Protein AF-A0A7Y5SPE0-F1 (afdb_monomer_lite)

Sequence (267 aa):
RRAGRAATVECLRGYAAPLATELLLEAGLKAVRAIRPFVTAGSDRLRELWKDLNRLSEEFAVATETDNPPSAPAGRRSPSDSFLAPLAEVYADCRQELVEQLDRQVQTAFFGAKRPLRQFFTEGAEVRADLVAAMRGLARKAILRCGSNATISGLREALAGNNLQGLAVALECSSEAAAPKLPGSCRGGRRLLLAVPEGLDPARLGAEVRTVSGEVPTAIAGSWQETMLCHEVEQLALEDIAPRFLRSRSDCEEIASRLHTRIDVNW

Foldseek 3Di:
DVVVVVVVVVVCVVVVVVVVVVVVVVVVVVVCVVCVVVVVLVVVLVVVLVVVVVVVVVVVPPPPVPPPDPPDPPPDPDLLCVLQPNVVVLCVVCVVVLVVQLVVCLCCVLVPPPDPPVNVSVVRDPSSVVSVVSSVVSSVVSSVLSSLVSNLVSVQVVLVDVVLVNVLSNLLVQQVVQDDPFDPPWPWDKAKEKEDAPPDDQVSVQVSNCVNVVGRYDYDYDNDSHIHIHMDTGPGDCVRCVVVVCVVPVPVVVVVVVVVVPPPDDD

Radius of gyration: 34.49 Å; chains: 1; bounding box: 102×66×81 Å

Structure (mmCIF, N/CA/C/O backbone):
data_AF-A0A7Y5SPE0-F1
#
_entry.id   AF-A0A7Y5SPE0-F1
#
loop_
_atom_site.group_PDB
_atom_site.id
_atom_site.type_symbol
_atom_site.label_atom_id
_atom_site.label_alt_id
_atom_site.label_comp_id
_atom_site.label_asym_id
_atom_site.label_entity_id
_atom_site.label_seq_id
_atom_site.pdbx_PDB_ins_code
_atom_site.Cartn_x
_atom_site.Cartn_y
_atom_site.Cartn_z
_atom_site.occupancy
_atom_site.B_iso_or_equiv
_atom_site.auth_seq_id
_atom_site.auth_comp_id
_atom_site.auth_asym_id
_atom_site.auth_atom_id
_atom_site.pdbx_PDB_model_num
ATOM 1 N N . ARG A 1 1 ? -73.037 7.172 54.249 1.00 62.16 1 ARG A N 1
ATOM 2 C CA . ARG A 1 1 ? -72.192 6.155 53.558 1.00 62.16 1 ARG A CA 1
ATOM 3 C C . ARG A 1 1 ? -71.397 6.707 52.362 1.00 62.16 1 ARG A C 1
ATOM 5 O O . ARG A 1 1 ? -70.240 6.336 52.246 1.00 62.16 1 ARG A O 1
ATOM 12 N N . ARG A 1 2 ? -71.939 7.591 51.502 1.00 66.50 2 ARG A N 1
ATOM 13 C CA . ARG A 1 2 ? -71.165 8.202 50.389 1.00 66.50 2 ARG A CA 1
ATOM 14 C C . ARG A 1 2 ? -70.050 9.160 50.852 1.00 66.50 2 ARG A C 1
ATOM 16 O O . ARG A 1 2 ? -68.940 9.042 50.357 1.00 66.50 2 ARG A O 1
ATOM 23 N N . ALA A 1 3 ? -70.299 10.001 51.862 1.00 71.88 3 ALA A N 1
ATOM 24 C CA . ALA A 1 3 ? -69.288 10.925 52.401 1.00 71.88 3 ALA A CA 1
ATOM 25 C C . ALA A 1 3 ? -68.042 10.214 52.978 1.00 71.88 3 ALA A C 1
ATOM 27 O O . ALA A 1 3 ? -66.919 10.621 52.717 1.00 71.88 3 ALA A O 1
ATOM 28 N N . GLY A 1 4 ? -68.223 9.082 53.670 1.00 75.19 4 GLY A N 1
ATOM 29 C CA . GLY A 1 4 ? -67.101 8.291 54.198 1.00 75.19 4 GLY A CA 1
ATOM 30 C C . GLY A 1 4 ? -66.244 7.603 53.125 1.00 75.19 4 GLY A C 1
ATOM 31 O O . GLY A 1 4 ? -65.073 7.326 53.368 1.00 75.19 4 GLY A O 1
ATOM 32 N N . ARG A 1 5 ? -66.792 7.354 51.923 1.00 78.94 5 ARG A N 1
ATOM 33 C CA . ARG A 1 5 ? -66.023 6.818 50.783 1.00 78.94 5 ARG A CA 1
ATOM 34 C C . ARG A 1 5 ? -65.161 7.889 50.108 1.00 78.94 5 ARG A C 1
ATOM 36 O O . ARG A 1 5 ? -64.073 7.572 49.654 1.00 78.94 5 ARG A O 1
ATOM 43 N N . ALA A 1 6 ? -65.616 9.141 50.067 1.00 78.94 6 ALA A N 1
ATOM 44 C CA . ALA A 1 6 ? -64.825 10.240 49.508 1.00 78.94 6 ALA A CA 1
ATOM 45 C C . ALA A 1 6 ? -63.585 10.538 50.371 1.00 78.94 6 ALA A C 1
ATOM 47 O O . ALA A 1 6 ? -62.475 10.577 49.850 1.00 78.94 6 ALA A O 1
ATOM 48 N N . ALA A 1 7 ? -63.760 10.608 51.696 1.00 81.00 7 ALA A N 1
ATOM 49 C CA . ALA A 1 7 ? -62.662 10.858 52.631 1.00 81.00 7 ALA A CA 1
ATOM 50 C C . ALA A 1 7 ? -61.598 9.742 52.632 1.00 81.00 7 ALA A C 1
ATOM 52 O O . ALA A 1 7 ? -60.406 10.014 52.734 1.00 81.00 7 ALA A O 1
ATOM 53 N N . THR A 1 8 ? -62.004 8.477 52.475 1.00 83.12 8 THR A N 1
ATOM 54 C CA . THR A 1 8 ? -61.055 7.351 52.378 1.00 83.12 8 THR A CA 1
ATOM 55 C C . THR A 1 8 ? -60.288 7.352 51.059 1.00 83.12 8 THR A C 1
ATOM 57 O O . THR A 1 8 ? -59.094 7.064 51.063 1.00 83.12 8 THR A O 1
ATOM 60 N N . VAL A 1 9 ? -60.925 7.729 49.946 1.00 83.81 9 VAL A N 1
ATOM 61 C CA . VAL A 1 9 ? -60.245 7.871 48.650 1.00 83.81 9 VAL A CA 1
ATOM 62 C C . VAL A 1 9 ? -59.242 9.026 48.670 1.00 83.81 9 VAL A C 1
ATOM 64 O O . VAL A 1 9 ? -58.125 8.839 48.199 1.00 83.81 9 VAL A O 1
ATOM 67 N N . GLU A 1 10 ? -59.582 10.183 49.243 1.00 84.56 10 GLU A N 1
ATOM 68 C CA . GLU A 1 10 ? -58.633 11.302 49.381 1.00 84.56 10 GLU A CA 1
ATOM 69 C C . GLU A 1 10 ? -57.449 10.954 50.286 1.00 84.56 10 GLU A C 1
ATOM 71 O O . GLU A 1 10 ? -56.307 11.241 49.927 1.00 84.56 10 GLU A O 1
ATOM 76 N N . CYS A 1 11 ? -57.692 10.262 51.401 1.00 84.25 11 CYS A N 1
ATOM 77 C CA . CYS A 1 11 ? -56.628 9.841 52.313 1.00 84.25 11 CYS A CA 1
ATOM 78 C C . CYS A 1 11 ? -55.688 8.809 51.657 1.00 84.25 11 CYS A C 1
ATOM 80 O O . CYS A 1 11 ? -54.466 8.932 51.735 1.00 84.25 11 CYS A O 1
ATOM 82 N N . LEU A 1 12 ? -56.242 7.842 50.912 1.00 83.38 12 LEU A N 1
ATOM 83 C CA . LEU A 1 12 ? -55.450 6.884 50.130 1.00 83.38 12 LEU A CA 1
ATOM 84 C C . LEU A 1 12 ? -54.658 7.566 49.009 1.00 83.38 12 LEU A C 1
ATOM 86 O O . LEU A 1 12 ? -53.519 7.184 48.756 1.00 83.38 12 LEU A O 1
ATOM 90 N N . ARG A 1 13 ? -55.218 8.590 48.355 1.00 86.00 13 ARG A N 1
ATOM 91 C CA . ARG A 1 13 ? -54.516 9.355 47.312 1.00 86.00 13 ARG A CA 1
ATOM 92 C C . ARG A 1 13 ? -53.367 10.179 47.893 1.00 86.00 13 ARG A C 1
ATOM 94 O O . ARG A 1 13 ? -52.287 10.200 47.306 1.00 86.00 13 ARG A O 1
ATOM 101 N N . GLY A 1 14 ? -53.595 10.798 49.053 1.00 87.69 14 GLY A N 1
ATOM 102 C CA . GLY A 1 14 ? -52.586 11.547 49.802 1.00 87.69 14 GLY A CA 1
ATOM 103 C C . GLY A 1 14 ? -51.431 10.675 50.297 1.00 87.69 14 GLY A C 1
ATOM 104 O O . GLY A 1 14 ? -50.305 11.152 50.355 1.00 87.69 14 GLY A O 1
ATOM 105 N N . TYR A 1 15 ? -51.684 9.394 50.585 1.00 89.88 15 TYR A N 1
ATOM 106 C CA . TYR A 1 15 ? -50.655 8.437 51.007 1.00 89.88 15 TYR A CA 1
ATOM 107 C C . TYR A 1 15 ? -49.955 7.728 49.832 1.00 89.88 15 TYR A C 1
ATOM 109 O O . TYR A 1 15 ? -48.749 7.498 49.867 1.00 89.88 15 TYR A O 1
ATOM 117 N N . ALA A 1 16 ? -50.681 7.412 48.755 1.00 87.69 16 ALA A N 1
ATOM 118 C CA . ALA A 1 16 ? -50.130 6.696 47.602 1.00 87.69 16 ALA A CA 1
ATOM 119 C C . ALA A 1 16 ? -49.166 7.550 46.761 1.00 87.69 16 ALA A C 1
ATOM 121 O O . ALA A 1 16 ? -48.185 7.024 46.243 1.00 87.69 16 ALA A O 1
ATOM 122 N N . ALA A 1 17 ? -49.421 8.856 46.626 1.00 88.06 17 ALA A N 1
ATOM 123 C CA . ALA A 1 17 ? -48.561 9.760 45.860 1.00 88.06 17 ALA A CA 1
ATOM 124 C C . ALA A 1 17 ? -47.118 9.883 46.415 1.00 88.06 17 ALA A C 1
ATOM 126 O O . ALA A 1 17 ? -46.179 9.701 45.632 1.00 88.06 17 ALA A O 1
ATOM 127 N N . PRO A 1 18 ? -46.887 10.143 47.721 1.00 90.94 18 PRO A N 1
ATOM 128 C CA . PRO A 1 18 ? -45.532 10.199 48.270 1.00 90.94 18 PRO A CA 1
ATOM 129 C C . PRO A 1 18 ? -44.840 8.831 48.238 1.00 90.94 18 PRO A C 1
ATOM 131 O O . PRO A 1 18 ? -43.677 8.771 47.854 1.00 90.94 18 PRO A O 1
ATOM 134 N N . LEU A 1 19 ? -45.559 7.734 48.516 1.00 91.12 19 LEU A N 1
ATOM 135 C CA . LEU A 1 19 ? -45.001 6.377 48.455 1.00 91.12 19 LEU A CA 1
ATOM 136 C C . LEU A 1 19 ? -44.559 5.997 47.031 1.00 91.12 19 LEU A C 1
ATOM 138 O O . LEU A 1 19 ? -43.473 5.458 46.834 1.00 91.12 19 LEU A O 1
ATOM 142 N N . ALA A 1 20 ? -45.372 6.306 46.015 1.00 88.62 20 ALA A N 1
ATOM 143 C CA . ALA A 1 20 ? -45.001 6.081 44.619 1.00 88.62 20 ALA A CA 1
ATOM 144 C C . ALA A 1 20 ? -43.785 6.928 44.209 1.00 88.62 20 ALA A C 1
ATOM 146 O O . ALA A 1 20 ? -42.916 6.446 43.485 1.00 88.62 20 ALA A O 1
ATOM 147 N N . THR A 1 21 ? -43.698 8.168 44.698 1.00 93.12 21 THR A N 1
ATOM 148 C CA . THR A 1 21 ? -42.549 9.052 44.447 1.00 93.12 21 THR A CA 1
ATOM 149 C C . THR A 1 21 ? -41.276 8.506 45.097 1.00 93.12 21 THR A C 1
ATOM 151 O O . THR A 1 21 ? -40.228 8.482 44.456 1.00 93.12 21 THR A O 1
ATOM 154 N N . GLU A 1 22 ? -41.364 8.009 46.332 1.00 93.00 22 GLU A N 1
ATOM 155 C CA . GLU A 1 22 ? -40.247 7.389 47.053 1.00 93.00 22 GLU A CA 1
ATOM 156 C C . GLU A 1 22 ? -39.750 6.120 46.345 1.00 93.00 22 GLU A C 1
ATOM 158 O O . GLU A 1 22 ? -38.552 5.990 46.090 1.00 93.00 22 GLU A O 1
ATOM 163 N N . LEU A 1 23 ? -40.661 5.240 45.917 1.00 90.69 23 LEU A N 1
ATOM 164 C CA . LEU A 1 23 ? -40.314 4.033 45.159 1.00 90.69 23 LEU A CA 1
ATOM 165 C C . LEU A 1 23 ? -39.684 4.356 43.796 1.00 90.69 23 LEU A C 1
ATOM 167 O O . LEU A 1 23 ? -38.728 3.693 43.388 1.00 90.69 23 LEU A O 1
ATOM 171 N N . LEU A 1 24 ? -40.181 5.379 43.092 1.00 91.12 24 LEU A N 1
ATOM 172 C CA . LEU A 1 24 ? -39.592 5.836 41.828 1.00 91.12 24 LEU A CA 1
ATOM 173 C C . LEU A 1 24 ? -38.200 6.443 42.034 1.00 91.12 24 LEU A C 1
ATOM 175 O O . LEU A 1 24 ? -37.298 6.168 41.241 1.00 91.12 24 LEU A O 1
ATOM 179 N N . LEU A 1 25 ? -37.998 7.223 43.101 1.00 92.81 25 LEU A N 1
ATOM 180 C CA . LEU A 1 25 ? -36.684 7.756 43.466 1.00 92.81 25 LEU A CA 1
ATOM 181 C C . LEU A 1 25 ? -35.710 6.634 43.834 1.00 92.81 25 LEU A C 1
ATOM 183 O O . LEU A 1 25 ? -34.569 6.643 43.370 1.00 92.81 25 LEU A O 1
ATOM 187 N N . GLU A 1 26 ? -36.143 5.639 44.609 1.00 93.31 26 GLU A N 1
ATOM 188 C CA . GLU A 1 26 ? -35.309 4.494 44.975 1.00 93.31 26 GLU A CA 1
ATOM 189 C C . GLU A 1 26 ? -34.944 3.647 43.746 1.00 93.31 26 GLU A C 1
ATOM 191 O O . GLU A 1 26 ? -33.777 3.285 43.564 1.00 93.31 26 GLU A O 1
ATOM 196 N N . ALA A 1 27 ? -35.910 3.375 42.864 1.00 89.50 27 ALA A N 1
ATOM 197 C CA . ALA A 1 27 ? -35.677 2.675 41.603 1.00 89.50 27 ALA A CA 1
ATOM 198 C C . ALA A 1 27 ? -34.721 3.460 40.689 1.00 89.50 27 ALA A C 1
ATOM 20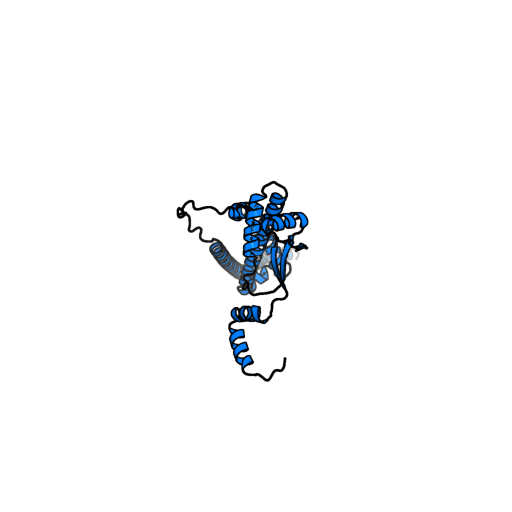0 O O . ALA A 1 27 ? -33.776 2.883 40.145 1.00 89.50 27 ALA A O 1
ATOM 201 N N . GLY A 1 28 ? -34.906 4.779 40.581 1.00 88.88 28 GLY A N 1
ATOM 202 C CA . GLY A 1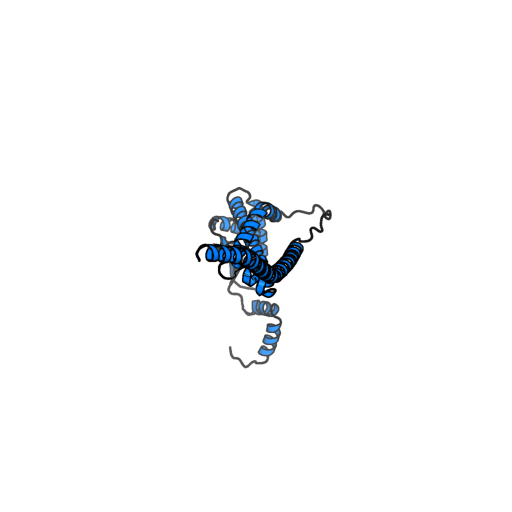 28 ? -34.016 5.673 39.842 1.00 88.88 28 GLY A CA 1
ATOM 203 C C . GLY A 1 28 ? -32.593 5.668 40.404 1.00 88.88 28 GLY A C 1
ATOM 204 O O . GLY A 1 28 ? -31.630 5.504 39.655 1.00 88.88 28 GLY A O 1
ATOM 205 N N . LEU A 1 29 ? -32.437 5.747 41.727 1.00 91.25 29 LEU A N 1
ATOM 206 C CA . LEU A 1 29 ? -31.133 5.667 42.391 1.00 91.25 29 LEU A CA 1
ATOM 207 C C . LEU A 1 29 ? -30.462 4.306 42.182 1.00 91.25 29 LEU A C 1
ATOM 209 O O . LEU A 1 29 ? -29.256 4.262 41.933 1.00 91.25 29 LEU A O 1
ATOM 213 N N . LYS A 1 30 ? -31.214 3.201 42.250 1.00 89.19 30 LYS A N 1
ATOM 214 C CA . LYS A 1 30 ? -30.697 1.855 41.947 1.00 89.19 30 LYS A CA 1
ATOM 215 C C . LYS A 1 30 ? -30.225 1.759 40.498 1.00 89.19 30 LYS A C 1
ATOM 217 O O . LYS A 1 30 ? -29.119 1.274 40.267 1.00 89.19 30 LYS A O 1
ATOM 222 N N . ALA A 1 31 ? -30.996 2.283 39.545 1.00 87.06 31 ALA A N 1
ATOM 223 C CA . ALA A 1 31 ? -30.610 2.316 38.136 1.00 87.06 31 ALA A CA 1
ATOM 224 C C . ALA A 1 31 ? -29.339 3.154 37.910 1.00 87.06 31 ALA A C 1
ATOM 226 O O . ALA A 1 31 ? -28.394 2.678 37.286 1.00 87.06 31 ALA A O 1
ATOM 227 N N . VAL A 1 32 ? -29.255 4.358 38.484 1.00 88.38 32 VAL A N 1
ATOM 228 C CA . VAL A 1 32 ? -28.059 5.215 38.383 1.00 88.38 32 VAL A CA 1
ATOM 229 C C . VAL A 1 32 ? -26.838 4.542 39.011 1.00 88.38 32 VAL A C 1
ATOM 231 O O . VAL A 1 32 ? -25.761 4.546 38.413 1.00 88.38 32 VAL A O 1
ATOM 234 N N . ARG A 1 33 ? -26.986 3.920 40.188 1.00 89.19 33 ARG A N 1
ATOM 235 C CA . ARG A 1 33 ? -25.900 3.166 40.841 1.00 89.19 33 ARG A CA 1
ATOM 236 C C . ARG A 1 33 ? -25.454 1.967 40.010 1.00 89.19 33 ARG A C 1
ATOM 238 O O . ARG A 1 33 ? -24.260 1.693 39.980 1.00 89.19 33 ARG A O 1
ATOM 245 N N . ALA A 1 34 ? -26.379 1.295 39.327 1.00 86.38 34 ALA A N 1
ATOM 246 C CA . ALA A 1 34 ? -26.063 0.195 38.424 1.00 86.38 34 ALA A CA 1
ATOM 247 C C . ALA A 1 34 ? -25.345 0.678 37.154 1.00 86.38 34 ALA A C 1
ATOM 249 O O . ALA A 1 34 ? -24.421 0.014 36.703 1.00 86.38 34 ALA A O 1
ATOM 250 N N . ILE A 1 35 ? -25.718 1.838 36.603 1.00 86.06 35 ILE A N 1
ATOM 251 C CA . ILE A 1 35 ? -25.129 2.408 35.377 1.00 86.06 35 ILE A CA 1
ATOM 252 C C . ILE A 1 35 ? -23.741 3.010 35.631 1.00 86.06 35 ILE A C 1
ATOM 254 O O . ILE A 1 35 ? -22.844 2.870 34.798 1.00 86.06 35 ILE A O 1
ATOM 258 N N . ARG A 1 36 ? -23.539 3.658 36.784 1.00 88.56 36 ARG A N 1
ATOM 259 C CA . ARG A 1 36 ? -22.289 4.346 37.146 1.00 88.56 36 ARG A CA 1
ATOM 260 C C . ARG A 1 36 ? -21.012 3.524 36.888 1.00 88.56 36 ARG A C 1
ATOM 262 O O . ARG A 1 36 ? -20.141 4.063 36.211 1.00 88.56 36 ARG A O 1
ATOM 269 N N . PRO A 1 37 ? -20.864 2.264 37.347 1.00 87.00 37 PRO A N 1
ATOM 270 C CA . PRO A 1 37 ? -19.650 1.487 37.094 1.00 87.00 37 PRO A CA 1
ATOM 271 C C . PRO A 1 37 ? -19.413 1.217 35.604 1.00 87.00 37 PRO A C 1
ATOM 273 O O . PRO A 1 37 ? -18.263 1.225 35.176 1.00 87.00 37 PRO A O 1
ATOM 276 N N . PHE A 1 38 ? -20.465 1.045 34.793 1.00 78.44 38 PHE A N 1
ATOM 277 C CA . PHE A 1 38 ? -20.312 0.882 33.343 1.00 78.44 38 PHE A CA 1
ATOM 278 C C . PHE A 1 38 ? -19.828 2.168 32.675 1.00 78.44 38 PHE A C 1
ATOM 280 O O . PHE A 1 38 ? -18.971 2.108 31.797 1.00 78.44 38 PHE A O 1
ATOM 287 N N . VAL A 1 39 ? -20.335 3.326 33.109 1.00 81.62 39 VAL A N 1
ATOM 288 C CA . VAL A 1 39 ? -19.880 4.633 32.608 1.00 81.62 39 VAL A CA 1
ATOM 289 C C . VAL A 1 39 ? -18.428 4.886 33.004 1.00 81.62 39 VAL A C 1
ATOM 291 O O . VAL A 1 39 ? -17.630 5.287 32.160 1.00 81.62 39 VAL A O 1
ATOM 294 N N . THR A 1 40 ? -18.056 4.605 34.255 1.00 87.44 40 THR A N 1
ATOM 295 C CA . THR A 1 40 ? -16.671 4.750 34.723 1.00 87.44 40 THR A CA 1
ATOM 296 C C . THR A 1 40 ? -15.731 3.806 33.970 1.00 87.44 40 THR A C 1
ATOM 298 O O . THR A 1 40 ? -14.755 4.273 33.392 1.00 87.44 40 THR A O 1
ATOM 301 N N . ALA A 1 41 ? -16.071 2.518 33.855 1.00 81.56 41 ALA A N 1
ATOM 302 C CA . ALA A 1 41 ? -15.268 1.553 33.101 1.00 81.56 41 ALA A CA 1
ATOM 303 C C . ALA A 1 41 ? -15.164 1.910 31.607 1.00 81.56 41 ALA A C 1
ATOM 305 O O . ALA A 1 41 ? -14.107 1.750 31.000 1.00 81.56 41 ALA A O 1
ATOM 306 N N . GLY A 1 42 ? -16.244 2.416 31.004 1.00 77.50 42 GLY A N 1
ATOM 307 C CA . GLY A 1 42 ? -16.228 2.925 29.632 1.00 77.50 42 GLY A CA 1
ATOM 308 C C . GLY A 1 42 ? -15.296 4.127 29.473 1.00 77.50 42 GLY A C 1
ATOM 309 O O . GLY A 1 42 ? -14.482 4.152 28.553 1.00 77.50 42 GLY A O 1
ATOM 310 N N . SER A 1 43 ? -15.361 5.087 30.400 1.00 81.94 43 SER A N 1
ATOM 311 C CA . SER A 1 43 ? -14.477 6.258 30.426 1.00 81.94 43 SER A CA 1
ATOM 312 C C . SER A 1 43 ? -13.005 5.868 30.574 1.00 81.94 43 SER A C 1
ATOM 314 O O . SER A 1 43 ? -12.154 6.431 29.886 1.00 81.94 43 SER A O 1
ATOM 316 N N . ASP A 1 44 ? -12.687 4.915 31.450 1.00 84.69 44 ASP A N 1
ATOM 317 C CA . ASP A 1 44 ? -11.310 4.452 31.642 1.00 84.69 44 ASP A CA 1
ATOM 318 C C . ASP A 1 44 ? -10.780 3.752 30.383 1.00 84.69 44 ASP A C 1
ATOM 320 O O . ASP A 1 44 ? -9.671 4.045 29.936 1.00 84.69 44 ASP A O 1
ATOM 324 N N . ARG A 1 45 ? -11.609 2.933 29.722 1.00 78.75 45 ARG A N 1
ATOM 325 C CA . ARG A 1 45 ? -11.264 2.286 28.442 1.00 78.75 45 ARG A CA 1
ATOM 326 C C . ARG A 1 45 ? -11.047 3.283 27.305 1.00 78.75 45 ARG A C 1
ATOM 328 O O . ARG A 1 45 ? -10.132 3.093 26.508 1.00 78.75 45 ARG A O 1
ATOM 335 N N . LEU A 1 46 ? -11.854 4.342 27.226 1.00 78.00 46 LEU A N 1
ATOM 336 C CA . LEU A 1 46 ? -11.649 5.422 26.253 1.00 78.00 46 LEU A CA 1
ATOM 337 C C . LEU A 1 46 ? -10.346 6.178 26.522 1.00 78.00 46 LEU A C 1
ATOM 339 O O . LEU A 1 46 ? -9.635 6.525 25.583 1.00 78.00 46 LEU A O 1
ATOM 343 N N . ARG A 1 47 ? -10.004 6.398 27.796 1.00 84.12 47 ARG A N 1
ATOM 344 C CA . ARG A 1 47 ? -8.737 7.030 28.178 1.00 84.12 47 ARG A CA 1
ATOM 345 C C . ARG A 1 47 ? -7.534 6.157 27.816 1.00 84.12 47 ARG A C 1
ATOM 347 O O . ARG A 1 47 ? -6.530 6.694 27.363 1.00 84.12 47 ARG A O 1
ATOM 354 N N . GLU A 1 48 ? -7.621 4.842 28.005 1.00 82.75 48 GLU A N 1
ATOM 355 C CA . GLU A 1 48 ? -6.590 3.899 27.543 1.00 82.75 48 GLU A CA 1
ATOM 356 C C . GLU A 1 48 ? -6.436 3.932 26.023 1.00 82.75 48 GLU A C 1
ATOM 358 O O . GLU A 1 48 ? -5.329 4.132 25.537 1.00 82.75 48 GLU A O 1
ATOM 363 N N . LEU A 1 49 ? -7.542 3.840 25.278 1.00 78.94 49 LEU A N 1
ATOM 364 C CA . LEU A 1 49 ? -7.511 3.928 23.817 1.00 78.94 49 LEU A CA 1
ATOM 365 C C . LEU A 1 49 ? -6.884 5.242 23.343 1.00 78.94 49 LEU A C 1
ATOM 367 O O . LEU A 1 49 ? -6.086 5.247 22.415 1.00 78.94 49 LEU A O 1
ATOM 371 N N . TRP A 1 50 ? -7.223 6.358 23.986 1.00 83.75 50 TRP A N 1
ATOM 372 C CA . TRP A 1 50 ? -6.629 7.650 23.664 1.00 83.75 50 TRP A CA 1
ATOM 373 C C . TRP A 1 50 ? -5.110 7.664 23.890 1.00 83.75 50 TRP A C 1
ATOM 375 O O . TRP A 1 50 ? -4.381 8.205 23.064 1.00 83.75 50 TRP A O 1
ATOM 385 N N . LYS A 1 51 ? -4.610 7.020 24.954 1.00 87.44 51 LYS A N 1
ATOM 386 C CA . LYS A 1 51 ? -3.161 6.855 25.168 1.00 87.44 51 LYS A CA 1
ATOM 387 C C . LYS A 1 51 ? -2.519 6.003 24.074 1.00 87.44 51 LYS A C 1
ATOM 389 O O . LYS A 1 51 ? -1.456 6.372 23.588 1.00 87.44 51 LYS A O 1
ATOM 394 N N . ASP A 1 52 ? -3.163 4.908 23.674 1.00 81.00 52 ASP A N 1
ATOM 395 C CA . ASP A 1 52 ? -2.670 4.044 22.594 1.00 81.00 52 ASP A CA 1
ATOM 396 C C . ASP A 1 52 ? -2.632 4.796 21.252 1.00 81.00 52 ASP A C 1
ATOM 398 O O . ASP A 1 52 ? -1.659 4.689 20.505 1.00 81.00 52 ASP A O 1
ATOM 402 N N . LEU A 1 53 ? -3.651 5.615 20.969 1.00 79.44 53 LEU A N 1
ATOM 403 C CA . LEU A 1 53 ? -3.703 6.480 19.787 1.00 79.44 53 LEU A CA 1
ATOM 404 C C . LEU A 1 53 ? -2.625 7.567 19.814 1.00 79.44 53 LEU A C 1
ATOM 406 O O . LEU A 1 53 ? -1.991 7.808 18.789 1.00 79.44 53 LEU A O 1
ATOM 410 N N . ASN A 1 54 ? -2.374 8.188 20.967 1.00 84.62 54 ASN A N 1
ATOM 411 C CA . ASN A 1 54 ? -1.287 9.158 21.095 1.00 84.62 54 ASN A CA 1
ATOM 412 C C . ASN A 1 54 ? 0.075 8.502 20.908 1.00 84.62 54 ASN A C 1
ATOM 414 O O . ASN A 1 54 ? 0.887 9.021 20.153 1.00 84.62 54 ASN A O 1
ATOM 418 N N . ARG A 1 55 ? 0.301 7.331 21.509 1.00 82.56 55 ARG A N 1
ATOM 419 C CA . ARG A 1 55 ? 1.536 6.570 21.310 1.00 82.56 55 ARG A CA 1
ATOM 420 C C . ARG A 1 55 ? 1.746 6.226 19.837 1.00 82.56 55 ARG A C 1
ATOM 422 O O . ARG A 1 55 ? 2.850 6.362 19.329 1.00 82.56 55 ARG A O 1
ATOM 429 N N . LEU A 1 56 ? 0.688 5.827 19.131 1.00 77.38 56 LEU A N 1
ATOM 430 C CA . LEU A 1 56 ? 0.757 5.637 17.683 1.00 77.38 56 LEU A CA 1
ATOM 431 C C . LEU A 1 56 ? 1.103 6.931 16.961 1.00 77.38 56 LEU A C 1
ATOM 433 O O . LEU A 1 56 ? 1.949 6.917 16.076 1.00 77.38 56 LEU A O 1
ATOM 437 N N . SER A 1 57 ? 0.469 8.043 17.328 1.00 80.25 57 SER A N 1
ATOM 438 C CA . SER A 1 57 ? 0.773 9.338 16.723 1.00 80.25 57 SER A CA 1
ATOM 439 C C . SER A 1 57 ? 2.224 9.761 16.958 1.00 80.25 57 SER A C 1
ATOM 441 O O . SER A 1 57 ? 2.832 10.296 16.044 1.00 80.25 57 SER A O 1
ATOM 443 N N . GLU A 1 58 ? 2.796 9.453 18.124 1.00 83.50 58 GLU A N 1
ATOM 444 C CA . GLU A 1 58 ? 4.205 9.687 18.455 1.00 83.50 58 GLU A CA 1
ATOM 445 C C . GLU A 1 58 ? 5.131 8.775 17.641 1.00 83.50 58 GLU A C 1
ATOM 447 O O . GLU A 1 58 ? 6.136 9.237 17.119 1.00 83.50 58 GLU A O 1
ATOM 452 N N . GLU A 1 59 ? 4.775 7.500 17.454 1.00 79.31 59 GLU A N 1
ATOM 453 C CA . GLU A 1 59 ? 5.516 6.585 16.570 1.00 79.31 59 GLU A CA 1
ATOM 454 C C . GLU A 1 59 ? 5.482 7.033 15.098 1.00 79.31 59 GLU A C 1
ATOM 456 O O . GLU A 1 59 ? 6.437 6.801 14.355 1.00 79.31 59 GLU A O 1
ATOM 461 N N . PHE A 1 60 ? 4.383 7.660 14.664 1.00 71.31 60 PHE A N 1
ATOM 462 C CA . PHE A 1 60 ? 4.232 8.213 13.315 1.00 71.31 60 PHE A CA 1
ATOM 463 C C . PHE A 1 60 ? 4.805 9.617 13.159 1.00 71.31 60 PHE A C 1
ATOM 465 O O . PHE A 1 60 ? 5.134 10.012 12.038 1.00 71.31 60 PHE A O 1
ATOM 472 N N . ALA A 1 61 ? 4.941 10.365 14.251 1.00 74.31 61 ALA A N 1
ATOM 473 C CA . ALA A 1 61 ? 5.734 11.574 14.311 1.00 74.31 61 ALA A CA 1
ATOM 474 C C . ALA A 1 61 ? 7.203 11.151 14.241 1.00 74.31 61 ALA A C 1
ATOM 476 O O . ALA A 1 61 ? 7.924 11.152 15.235 1.00 74.31 61 ALA A O 1
ATOM 477 N N . VAL A 1 62 ? 7.636 10.744 13.040 1.00 58.94 62 VAL A N 1
ATOM 478 C CA . VAL A 1 62 ? 9.051 10.649 12.685 1.00 58.94 62 VAL A CA 1
ATOM 479 C C . VAL A 1 62 ? 9.676 11.918 13.220 1.00 58.94 62 VAL A C 1
ATOM 481 O O . VAL A 1 62 ? 9.246 13.004 12.830 1.00 58.94 62 VAL A O 1
ATOM 484 N N . ALA A 1 63 ? 10.599 11.761 14.170 1.00 50.94 63 ALA A N 1
ATOM 485 C CA . ALA A 1 63 ? 11.266 12.868 14.814 1.00 50.94 63 ALA A CA 1
ATOM 486 C C . ALA A 1 63 ? 11.707 13.827 13.710 1.00 50.94 63 ALA A C 1
ATOM 488 O O . ALA A 1 63 ? 12.601 13.518 12.922 1.00 50.94 63 ALA A O 1
ATOM 489 N N . THR A 1 64 ? 11.064 14.989 13.629 1.00 50.62 64 THR A N 1
ATOM 490 C CA . THR A 1 64 ? 11.538 16.134 12.853 1.00 50.62 64 THR A CA 1
ATOM 491 C C . THR A 1 64 ? 12.780 16.703 13.548 1.00 50.62 64 THR A C 1
ATOM 493 O O . THR A 1 64 ? 12.923 17.904 13.738 1.00 50.62 64 THR A O 1
ATOM 496 N N . GLU A 1 65 ? 13.689 15.826 13.976 1.00 48.47 65 GLU A N 1
ATOM 497 C CA . GLU A 1 65 ? 15.023 16.110 14.477 1.00 48.47 65 GLU A CA 1
ATOM 498 C C . GLU A 1 65 ? 15.922 16.458 13.287 1.00 48.47 65 GLU A C 1
ATOM 500 O O . GLU A 1 65 ? 16.925 15.814 13.026 1.00 48.47 65 GLU A O 1
ATOM 505 N N . THR A 1 66 ? 15.550 17.498 12.547 1.00 49.94 66 THR A N 1
ATOM 506 C CA . THR A 1 66 ? 16.460 18.283 11.704 1.00 49.94 66 THR A CA 1
ATOM 507 C C . THR A 1 66 ? 15.867 19.677 11.496 1.00 49.94 66 THR A C 1
ATOM 509 O O . THR A 1 66 ? 15.784 20.172 10.380 1.00 49.94 66 THR A O 1
ATOM 512 N N . ASP A 1 67 ? 15.485 20.345 12.588 1.00 48.41 67 ASP A N 1
ATOM 513 C CA . ASP A 1 67 ? 15.361 21.816 12.608 1.00 48.41 67 ASP A CA 1
ATOM 514 C C . ASP A 1 67 ? 16.741 22.511 12.621 1.00 48.41 67 ASP A C 1
ATOM 516 O O . ASP A 1 67 ? 16.853 23.731 12.623 1.00 48.41 67 ASP A O 1
ATOM 520 N N . ASN A 1 68 ? 17.818 21.725 12.561 1.00 54.91 68 ASN A N 1
ATOM 521 C CA . ASN A 1 68 ? 19.071 22.151 11.965 1.00 54.91 68 ASN A CA 1
ATOM 522 C C . ASN A 1 68 ? 19.283 21.304 10.711 1.00 54.91 68 ASN A C 1
ATOM 524 O O . ASN A 1 68 ? 19.712 20.155 10.850 1.00 54.91 68 ASN A O 1
ATOM 528 N N . PRO A 1 69 ? 19.007 21.813 9.495 1.00 54.75 69 PRO A N 1
ATOM 529 C CA . PRO A 1 69 ? 19.605 21.205 8.324 1.00 54.75 69 PRO A CA 1
ATOM 530 C C . PRO A 1 69 ? 21.120 21.252 8.564 1.00 54.75 69 PRO A C 1
ATOM 532 O O . PRO A 1 69 ? 21.667 22.351 8.712 1.00 54.75 69 PRO A O 1
ATOM 535 N N . PRO A 1 70 ? 21.840 20.115 8.644 1.00 54.62 70 PRO A N 1
ATOM 536 C CA . PRO A 1 70 ? 23.266 20.189 8.399 1.00 54.62 70 PRO A CA 1
ATOM 537 C C . PRO A 1 70 ? 23.372 20.872 7.042 1.00 54.62 70 PRO A C 1
ATOM 539 O O . PRO A 1 70 ? 22.703 20.453 6.096 1.00 54.62 70 PRO A O 1
ATOM 542 N N . SER A 1 71 ? 24.124 21.967 6.968 1.00 57.50 71 SER A N 1
ATOM 543 C CA . SER A 1 71 ? 24.523 22.587 5.712 1.00 57.50 71 SER A CA 1
ATOM 544 C C . SER A 1 71 ? 25.300 21.541 4.921 1.00 57.50 71 SER A C 1
ATOM 546 O O . SER A 1 71 ? 26.529 21.511 4.927 1.00 57.50 71 SER A O 1
ATOM 548 N N . ALA A 1 72 ? 24.576 20.607 4.312 1.00 53.41 72 ALA A N 1
ATOM 549 C CA . ALA A 1 72 ? 25.111 19.650 3.390 1.00 53.41 72 ALA A CA 1
ATOM 550 C C . ALA A 1 72 ? 25.690 20.501 2.262 1.00 53.41 72 ALA A C 1
ATOM 552 O O . ALA A 1 72 ? 25.027 21.442 1.803 1.00 53.41 72 ALA A O 1
ATOM 553 N N . PRO A 1 73 ? 26.943 20.248 1.855 1.00 50.06 73 PRO A N 1
ATOM 554 C CA . PRO A 1 73 ? 27.523 20.968 0.737 1.00 50.06 73 PRO A CA 1
ATOM 555 C C . PRO A 1 73 ? 26.551 20.856 -0.438 1.00 50.06 73 PRO A C 1
ATOM 557 O O . PRO A 1 73 ? 25.893 19.828 -0.585 1.00 50.06 73 PRO A O 1
ATOM 560 N N . ALA A 1 74 ? 26.454 21.902 -1.260 1.00 56.12 74 ALA A N 1
ATOM 561 C CA . ALA A 1 74 ? 25.624 21.981 -2.466 1.00 56.12 74 ALA A CA 1
ATOM 562 C C . ALA A 1 74 ? 26.050 20.972 -3.567 1.00 56.12 74 ALA A C 1
ATOM 564 O O . ALA A 1 74 ? 26.132 21.291 -4.752 1.00 56.12 74 ALA A O 1
ATOM 565 N N . GLY A 1 75 ? 26.377 19.743 -3.177 1.00 52.28 75 GLY A N 1
ATOM 566 C CA . GLY A 1 75 ? 26.699 18.618 -4.019 1.00 52.28 75 GLY A CA 1
ATOM 567 C C . GLY A 1 75 ? 25.420 18.065 -4.614 1.00 52.28 75 GLY A C 1
ATOM 568 O O . GLY A 1 75 ? 24.704 17.317 -3.964 1.00 52.28 75 GLY A O 1
ATOM 569 N N . ARG A 1 76 ? 25.173 18.463 -5.865 1.00 49.91 76 ARG A N 1
ATOM 570 C CA . ARG A 1 76 ? 24.438 17.711 -6.891 1.00 49.91 76 ARG A CA 1
ATOM 571 C C . ARG A 1 76 ? 23.200 16.978 -6.363 1.00 49.91 76 ARG A C 1
ATOM 573 O O . ARG A 1 76 ? 23.236 15.770 -6.157 1.00 49.91 76 ARG A O 1
ATOM 580 N N . ARG A 1 77 ? 22.080 17.701 -6.243 1.00 52.94 77 ARG A N 1
ATOM 581 C CA . ARG A 1 77 ? 20.761 17.057 -6.348 1.00 52.94 77 ARG A CA 1
ATOM 582 C C . ARG A 1 77 ? 20.769 16.232 -7.632 1.00 52.94 77 ARG A C 1
ATOM 584 O O . ARG A 1 77 ? 21.078 16.782 -8.694 1.00 52.94 77 ARG A O 1
ATOM 591 N N . SER A 1 78 ? 20.539 14.927 -7.521 1.00 57.72 78 SER A N 1
ATOM 592 C CA . SER A 1 78 ? 20.532 14.069 -8.698 1.00 57.72 78 SER A CA 1
ATOM 593 C C . SER A 1 78 ? 19.336 14.482 -9.559 1.00 57.72 78 SER A C 1
ATOM 595 O O . SER A 1 78 ? 18.255 14.692 -9.010 1.00 57.72 78 SER A O 1
ATOM 597 N N . PRO A 1 79 ? 19.468 14.618 -10.888 1.00 58.31 79 PRO A N 1
ATOM 598 C CA . PRO A 1 79 ? 18.332 14.915 -11.765 1.00 58.31 79 PRO A CA 1
ATOM 599 C C . PRO A 1 79 ? 17.176 13.906 -11.610 1.00 58.31 79 PRO A C 1
ATOM 601 O O . PRO A 1 79 ? 16.025 14.255 -11.867 1.00 58.31 79 PRO A O 1
ATOM 604 N N . SER A 1 80 ? 17.457 12.704 -11.098 1.00 56.28 80 SER A N 1
ATOM 605 C CA . SER A 1 80 ? 16.479 11.681 -10.707 1.00 56.28 80 SER A CA 1
ATOM 606 C C . SER A 1 80 ? 15.464 12.1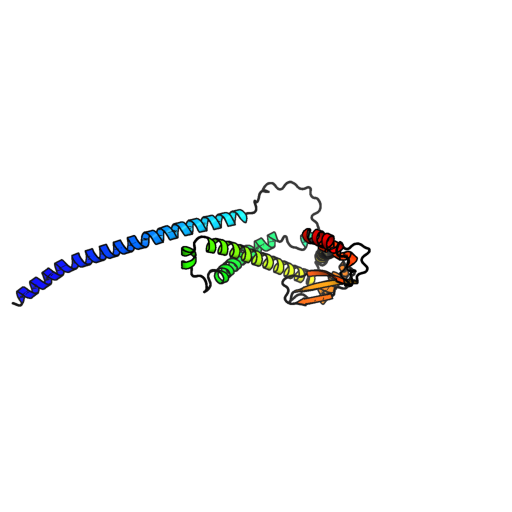61 -9.654 1.00 56.28 80 SER A C 1
ATOM 608 O O . SER A 1 80 ? 14.313 11.733 -9.689 1.00 56.28 80 SER A O 1
ATOM 610 N N . ASP A 1 81 ? 15.848 13.090 -8.770 1.00 60.22 81 ASP A N 1
ATOM 611 C CA . ASP A 1 81 ? 14.980 13.630 -7.707 1.00 60.22 81 ASP A CA 1
ATOM 612 C C . ASP A 1 81 ? 13.936 14.626 -8.240 1.00 60.22 81 ASP A C 1
ATOM 614 O O . ASP A 1 81 ? 13.045 15.039 -7.507 1.00 60.22 81 ASP A O 1
ATOM 618 N N . SER A 1 82 ? 14.052 15.051 -9.505 1.00 60.50 82 SER A N 1
ATOM 619 C CA . SER A 1 82 ? 13.132 16.024 -10.113 1.00 60.50 82 SER A CA 1
ATOM 620 C C . SER A 1 82 ? 11.903 15.389 -10.764 1.00 60.50 82 SER A C 1
ATOM 622 O O . SER A 1 82 ? 10.896 16.066 -10.955 1.00 60.50 82 SER A O 1
ATOM 624 N N . PHE A 1 83 ? 11.982 14.104 -11.130 1.00 60.09 83 PHE A N 1
ATOM 625 C CA . PHE A 1 83 ? 10.919 13.437 -11.883 1.00 60.09 83 PHE A CA 1
ATOM 626 C C . PHE A 1 83 ? 9.786 12.940 -10.988 1.00 60.09 83 PHE A C 1
ATOM 628 O O . PHE A 1 83 ? 8.611 13.021 -11.339 1.00 60.09 83 PHE A O 1
ATOM 635 N N . LEU A 1 84 ? 10.139 12.466 -9.798 1.00 61.00 84 LEU A N 1
ATOM 636 C CA . LEU A 1 84 ? 9.185 12.342 -8.717 1.00 61.00 84 LEU A CA 1
ATOM 637 C C . LEU A 1 84 ? 9.207 13.697 -8.026 1.00 61.00 84 LEU A C 1
ATOM 639 O O . LEU A 1 84 ? 10.130 13.952 -7.255 1.00 61.00 84 LEU A O 1
ATOM 643 N N . ALA A 1 85 ? 8.220 14.562 -8.306 1.00 62.84 85 ALA A N 1
ATOM 644 C CA . ALA A 1 85 ? 7.922 15.676 -7.404 1.00 62.84 85 ALA A CA 1
ATOM 645 C C . ALA A 1 85 ? 8.074 15.135 -5.978 1.00 62.84 85 ALA A C 1
ATOM 647 O O . ALA A 1 85 ? 7.571 14.022 -5.748 1.00 62.84 85 ALA A O 1
ATOM 648 N N . PRO A 1 86 ? 8.838 15.805 -5.089 1.00 72.75 86 PRO A N 1
ATOM 649 C CA . PRO A 1 86 ? 9.227 15.220 -3.817 1.00 72.75 86 PRO A CA 1
ATOM 650 C C . PRO A 1 86 ? 7.972 14.616 -3.218 1.00 72.75 86 PRO A C 1
ATOM 652 O O . PRO A 1 86 ? 7.011 15.345 -3.012 1.00 72.75 86 PRO A O 1
ATOM 655 N N . LEU A 1 87 ? 7.913 13.290 -3.046 1.00 79.12 87 LEU A N 1
ATOM 656 C CA . LEU A 1 87 ? 6.653 12.621 -2.686 1.00 79.12 87 LEU A CA 1
ATOM 657 C C . LEU A 1 87 ? 6.016 13.276 -1.448 1.00 79.12 87 LEU A C 1
ATOM 659 O O . LEU A 1 87 ? 4.806 13.254 -1.290 1.00 79.12 87 LEU A O 1
ATOM 663 N N . ALA A 1 88 ? 6.837 13.922 -0.617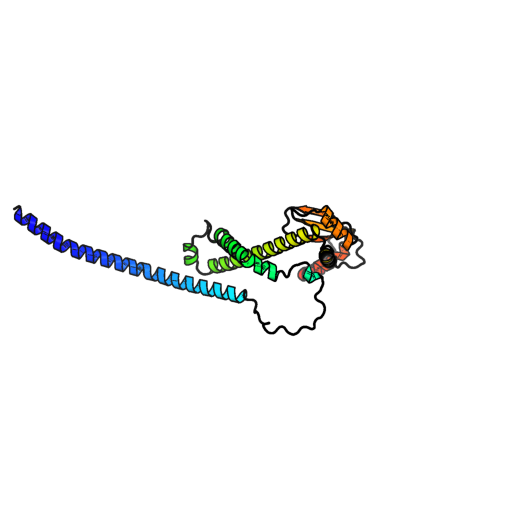 1.00 81.56 88 ALA A N 1
ATOM 664 C CA . ALA A 1 88 ? 6.443 14.844 0.438 1.00 81.56 88 ALA A CA 1
ATOM 665 C C . ALA A 1 88 ? 5.446 15.948 0.017 1.00 81.56 88 ALA A C 1
ATOM 667 O O . ALA A 1 88 ? 4.465 16.133 0.726 1.00 81.56 88 ALA A O 1
ATOM 668 N N . GLU A 1 89 ? 5.661 16.664 -1.090 1.00 86.12 89 GLU A N 1
ATOM 669 C CA . GLU A 1 89 ? 4.748 17.695 -1.616 1.00 86.12 89 GLU A CA 1
ATOM 670 C C . GLU A 1 89 ? 3.421 17.069 -2.051 1.00 86.12 89 GLU A C 1
ATOM 672 O O . GLU A 1 89 ? 2.363 17.485 -1.592 1.00 86.12 89 GLU A O 1
ATOM 677 N N . VAL A 1 90 ? 3.480 15.975 -2.816 1.00 86.31 90 VAL A N 1
ATOM 678 C CA . VAL A 1 90 ? 2.289 15.207 -3.212 1.00 86.31 90 VAL A CA 1
ATOM 679 C C . VAL A 1 90 ? 1.505 14.734 -1.984 1.00 86.31 90 VAL A C 1
ATOM 681 O O . VAL A 1 90 ? 0.283 14.852 -1.929 1.00 86.31 90 VAL A O 1
ATOM 684 N N . TYR A 1 91 ? 2.189 14.204 -0.969 1.00 87.12 91 TYR A N 1
ATOM 685 C CA . TYR A 1 91 ? 1.544 13.772 0.268 1.00 87.12 91 TYR A CA 1
ATOM 686 C C . TYR A 1 91 ? 1.008 14.945 1.088 1.00 87.12 91 TYR A C 1
ATOM 688 O O . TYR A 1 91 ? 0.000 14.769 1.772 1.00 87.12 91 TYR A O 1
ATOM 696 N N . ALA A 1 92 ? 1.648 16.115 1.042 1.00 89.06 92 ALA A N 1
ATOM 697 C CA . ALA A 1 92 ? 1.150 17.321 1.693 1.00 89.06 92 ALA A CA 1
ATOM 698 C C . ALA A 1 92 ? -0.161 17.781 1.044 1.00 89.06 92 ALA A C 1
ATOM 700 O O . ALA A 1 92 ? -1.135 18.018 1.764 1.00 89.06 92 ALA A O 1
ATOM 701 N N . ASP A 1 93 ? -0.214 17.793 -0.288 1.00 91.12 93 ASP A N 1
ATOM 702 C CA . ASP A 1 93 ? -1.396 18.175 -1.064 1.00 91.12 93 ASP A CA 1
ATOM 703 C C . ASP A 1 93 ? -2.542 17.163 -0.898 1.00 91.12 93 ASP A C 1
ATOM 705 O O . ASP A 1 93 ? -3.701 17.540 -0.720 1.00 91.12 93 ASP A O 1
ATOM 709 N N . CYS A 1 94 ? -2.229 15.864 -0.862 1.00 90.75 94 CYS A N 1
ATOM 710 C CA . CYS A 1 94 ? -3.217 14.791 -0.701 1.00 90.75 94 CYS A CA 1
ATOM 711 C C . CYS A 1 94 ? -3.524 14.433 0.764 1.00 90.75 94 CYS A C 1
ATOM 713 O O . CYS A 1 94 ? -4.293 13.500 1.021 1.00 90.75 94 CYS A O 1
ATOM 715 N N . ARG A 1 95 ? -2.946 15.132 1.750 1.00 92.12 95 ARG A N 1
ATOM 716 C CA . ARG A 1 95 ? -3.027 14.743 3.170 1.00 92.12 95 ARG A CA 1
ATOM 717 C C . ARG A 1 95 ? -4.465 14.600 3.659 1.00 92.12 95 ARG A C 1
ATOM 719 O O . ARG A 1 95 ? -4.784 13.627 4.340 1.00 92.12 95 ARG A O 1
ATOM 726 N N . GLN A 1 96 ? -5.317 15.574 3.348 1.00 93.38 96 GLN A N 1
ATOM 727 C CA . GLN A 1 96 ? -6.703 15.566 3.813 1.00 93.38 96 GLN A CA 1
ATOM 728 C C . GLN A 1 96 ? -7.487 14.402 3.191 1.00 93.38 96 GLN A C 1
ATOM 730 O O . GLN A 1 96 ? -8.166 13.669 3.908 1.00 93.38 96 GLN A O 1
ATOM 735 N N . GLU A 1 97 ? -7.325 14.173 1.887 1.00 92.94 97 GLU A N 1
ATOM 736 C CA . GLU A 1 97 ? -7.977 13.065 1.186 1.00 92.94 97 GLU A CA 1
ATOM 737 C C . GLU A 1 97 ? -7.529 11.703 1.739 1.00 92.94 97 GLU A C 1
ATOM 739 O O . GLU A 1 97 ? -8.358 10.816 1.955 1.00 92.94 97 GLU A O 1
ATOM 744 N N . LEU A 1 98 ? -6.234 11.544 2.031 1.00 93.19 98 LEU A N 1
ATOM 745 C CA . LEU A 1 98 ? -5.681 10.336 2.645 1.00 93.19 98 LEU A CA 1
ATOM 746 C C . LEU A 1 98 ? -6.300 10.049 4.016 1.00 93.19 98 LEU A C 1
ATOM 748 O O . LEU A 1 98 ? -6.644 8.899 4.302 1.00 93.19 98 LEU A O 1
ATOM 752 N N . VAL A 1 99 ? -6.470 11.080 4.849 1.00 92.81 99 VAL A N 1
ATOM 753 C CA . VAL A 1 99 ? -7.117 10.953 6.163 1.00 92.81 99 VAL A CA 1
ATOM 754 C C . VAL A 1 99 ? -8.581 10.547 5.999 1.00 92.81 99 VAL A C 1
ATOM 756 O O . VAL A 1 99 ? -9.012 9.576 6.617 1.00 92.81 99 VAL A O 1
ATOM 759 N N . GLU A 1 100 ? -9.331 11.213 5.121 1.00 94.50 100 GLU A N 1
ATOM 760 C CA . GLU A 1 100 ? -10.739 10.885 4.855 1.00 94.50 100 GLU A CA 1
ATOM 761 C C . GLU A 1 100 ? -10.914 9.482 4.245 1.00 94.50 100 GLU A C 1
ATOM 763 O O . GLU A 1 100 ? -11.904 8.787 4.499 1.00 94.50 100 GLU A O 1
ATOM 768 N N . GLN A 1 101 ? -9.970 9.033 3.416 1.00 93.50 101 GLN A N 1
ATOM 769 C CA . GLN A 1 101 ? -9.970 7.683 2.862 1.00 93.50 101 GLN A CA 1
ATOM 770 C C . GLN A 1 101 ? -9.661 6.638 3.936 1.00 93.50 101 GLN A C 1
ATOM 772 O O . GLN A 1 101 ? -10.342 5.610 3.989 1.00 93.50 101 GLN A O 1
ATOM 777 N N . LEU A 1 102 ? -8.664 6.892 4.785 1.00 93.88 102 LEU A N 1
ATOM 778 C CA . LEU A 1 102 ? -8.322 6.016 5.899 1.00 93.88 102 LEU A CA 1
ATOM 779 C C . LEU A 1 102 ? -9.502 5.881 6.862 1.00 93.88 102 LEU A C 1
ATOM 781 O O . LEU A 1 102 ? -9.856 4.760 7.220 1.00 93.88 102 LEU A O 1
ATOM 785 N N . ASP A 1 103 ? -10.146 6.990 7.218 1.00 93.94 103 ASP A N 1
ATOM 786 C CA . ASP A 1 103 ? -11.264 7.003 8.162 1.00 93.94 103 ASP A CA 1
ATOM 787 C C . ASP A 1 103 ? -12.453 6.189 7.624 1.00 93.94 103 ASP A C 1
ATOM 789 O O . ASP A 1 103 ? -12.951 5.274 8.285 1.00 93.94 103 ASP A O 1
ATOM 793 N N . ARG A 1 104 ? -12.807 6.382 6.343 1.00 94.81 104 ARG A N 1
ATOM 794 C CA . ARG A 1 104 ? -13.805 5.546 5.650 1.00 94.81 104 ARG A CA 1
ATOM 795 C C . ARG A 1 104 ? -13.417 4.069 5.622 1.00 94.81 104 ARG A C 1
ATOM 797 O O . ARG A 1 104 ? -14.275 3.206 5.818 1.00 94.81 104 ARG A O 1
ATOM 804 N N . GLN A 1 105 ? -12.149 3.742 5.377 1.00 93.56 105 GLN A N 1
ATOM 805 C CA . GLN A 1 105 ? -11.696 2.349 5.346 1.00 93.56 105 GLN A CA 1
ATOM 806 C C . GLN A 1 105 ? -11.732 1.705 6.732 1.00 93.56 105 GLN A C 1
ATOM 808 O O . GLN A 1 105 ? -12.173 0.563 6.844 1.00 93.56 105 GLN A O 1
ATOM 813 N N . VAL A 1 106 ? -11.330 2.423 7.781 1.00 91.69 106 VAL A N 1
ATOM 814 C CA . VAL A 1 106 ? -11.403 1.954 9.172 1.00 91.69 106 VAL A CA 1
ATOM 815 C C . VAL A 1 106 ? -12.861 1.757 9.582 1.00 91.69 106 VAL A C 1
ATOM 817 O O . VAL A 1 106 ? -13.208 0.705 10.121 1.00 91.69 106 VAL A O 1
ATOM 820 N N . GLN A 1 107 ? -13.741 2.702 9.244 1.00 91.06 107 GLN A N 1
ATOM 821 C CA . GLN A 1 107 ? -15.177 2.581 9.485 1.00 91.06 107 GLN A CA 1
ATOM 822 C C . GLN A 1 107 ? -15.764 1.337 8.810 1.00 91.06 107 GLN A C 1
ATOM 824 O O . GLN A 1 107 ? -16.442 0.543 9.459 1.00 91.06 107 GLN A O 1
ATOM 829 N N . THR A 1 108 ? -15.461 1.122 7.529 1.00 91.81 108 THR A N 1
ATOM 830 C CA . THR A 1 108 ? -16.008 -0.017 6.775 1.00 91.81 108 THR A CA 1
ATOM 831 C C . THR A 1 108 ? -15.411 -1.356 7.217 1.00 91.81 108 THR A C 1
ATOM 833 O O . THR A 1 108 ? -16.141 -2.333 7.389 1.00 91.81 108 THR A O 1
ATOM 836 N N . ALA A 1 109 ? -14.088 -1.423 7.398 1.00 89.75 109 ALA A N 1
ATOM 837 C CA . ALA A 1 109 ? -13.374 -2.667 7.679 1.00 89.75 109 ALA A CA 1
ATOM 838 C C . ALA A 1 109 ? -13.504 -3.108 9.141 1.00 89.75 109 ALA A C 1
ATOM 840 O O . ALA A 1 109 ? -13.594 -4.308 9.405 1.00 89.75 109 ALA A O 1
ATOM 841 N N . PHE A 1 110 ? -13.508 -2.157 10.079 1.00 85.88 110 PHE A N 1
ATOM 842 C CA . PHE A 1 110 ? -13.470 -2.453 11.509 1.00 85.88 110 PHE A CA 1
ATOM 843 C C . PHE A 1 110 ? -14.821 -2.245 12.198 1.00 85.88 110 PHE A C 1
ATOM 845 O O . PHE A 1 110 ? -15.254 -3.113 12.951 1.00 85.88 110 PHE A O 1
ATOM 852 N N . PHE A 1 111 ? -15.510 -1.136 11.911 1.00 84.31 111 PHE A N 1
ATOM 853 C CA . PHE A 1 111 ? -16.809 -0.806 12.518 1.00 84.31 111 PHE A CA 1
ATOM 854 C C . PHE A 1 111 ? -18.019 -1.271 11.693 1.00 84.31 111 PHE A C 1
ATOM 856 O O . PHE A 1 111 ? -19.164 -1.021 12.072 1.00 84.31 111 PHE A O 1
ATOM 863 N N . GLY A 1 112 ? -17.783 -1.966 10.577 1.00 84.38 112 GLY A N 1
ATOM 864 C CA . GLY A 1 112 ? -18.830 -2.620 9.799 1.00 84.38 112 GLY A CA 1
ATOM 865 C C . GLY A 1 112 ? -19.581 -3.701 10.592 1.00 84.38 112 GLY A C 1
ATOM 866 O O . GLY A 1 112 ? -19.292 -3.984 11.754 1.00 84.38 112 GLY A O 1
ATOM 867 N N . ALA A 1 113 ? -20.539 -4.363 9.935 1.00 66.81 113 ALA A N 1
ATOM 868 C CA . ALA A 1 113 ? -21.564 -5.232 10.541 1.00 66.81 113 ALA A CA 1
ATOM 869 C C . ALA A 1 113 ? -21.077 -6.373 11.469 1.00 66.81 113 ALA A C 1
ATOM 871 O O . ALA A 1 113 ? -21.896 -7.025 12.110 1.00 66.81 113 ALA A O 1
ATOM 872 N N . LYS A 1 114 ? -19.769 -6.644 11.541 1.00 73.19 114 LYS A N 1
ATOM 873 C CA . LYS A 1 114 ? -19.196 -7.778 12.276 1.00 73.19 114 LYS A CA 1
ATOM 874 C C . LYS A 1 114 ? -18.721 -7.454 13.696 1.00 73.19 114 LYS A C 1
ATOM 876 O O . LYS A 1 114 ? -18.538 -8.398 14.456 1.00 73.19 114 LYS A O 1
ATOM 881 N N . ARG A 1 115 ? -18.516 -6.182 14.068 1.00 81.31 115 ARG A N 1
ATOM 882 C CA . ARG A 1 115 ? -17.986 -5.810 15.397 1.00 81.31 115 ARG A CA 1
ATOM 883 C C . ARG A 1 115 ? -18.694 -4.565 15.951 1.00 81.31 115 ARG A C 1
ATOM 885 O O . ARG A 1 115 ? -18.251 -3.445 15.702 1.00 81.31 115 ARG A O 1
ATOM 892 N N . PRO A 1 116 ? -19.808 -4.710 16.697 1.00 82.75 116 PRO A N 1
ATOM 893 C CA . PRO A 1 116 ? -20.430 -3.572 17.360 1.00 82.75 116 PRO A CA 1
ATOM 894 C C . PRO A 1 116 ? -19.471 -2.949 18.379 1.00 82.75 116 PRO A C 1
ATOM 896 O O . PRO A 1 116 ? -18.737 -3.648 19.074 1.00 82.75 116 PRO A O 1
ATOM 899 N N . LEU A 1 117 ? -19.570 -1.633 18.560 1.00 80.31 117 LEU A N 1
ATOM 900 C CA . LEU A 1 117 ? -18.770 -0.852 19.516 1.00 80.31 117 LEU A CA 1
ATOM 901 C C . LEU A 1 117 ? -18.824 -1.417 20.954 1.00 80.31 117 LEU A C 1
ATOM 903 O O . LEU A 1 117 ? -17.895 -1.261 21.737 1.00 80.31 117 LEU A O 1
ATOM 907 N N . ARG A 1 118 ? -19.893 -2.151 21.292 1.00 82.44 118 ARG A N 1
ATOM 908 C CA . ARG A 1 118 ? -20.027 -2.872 22.564 1.00 82.44 118 ARG A CA 1
ATOM 909 C C . ARG A 1 118 ? -18.974 -3.973 22.753 1.00 82.44 118 ARG A C 1
ATOM 911 O O . ARG A 1 118 ? -18.463 -4.090 23.863 1.00 82.44 118 ARG A O 1
ATOM 918 N N . GLN A 1 119 ? -18.652 -4.742 21.708 1.00 83.31 119 GLN A N 1
ATOM 919 C CA . GLN A 1 119 ? -17.630 -5.801 21.768 1.00 83.31 119 GLN A CA 1
ATOM 920 C C . GLN A 1 119 ? -16.242 -5.219 22.027 1.00 83.31 119 GLN A C 1
ATOM 922 O O . GLN A 1 119 ? -15.488 -5.751 22.837 1.00 83.31 119 GLN A O 1
ATOM 927 N N . PHE A 1 120 ? -15.953 -4.063 21.423 1.00 82.31 120 PHE A N 1
ATOM 928 C CA . PHE A 1 120 ? -14.705 -3.338 21.640 1.00 82.31 120 PHE A CA 1
ATOM 929 C C . PHE A 1 120 ? -14.477 -3.012 23.120 1.00 82.31 120 PHE A C 1
ATOM 931 O O . PHE A 1 120 ? -13.381 -3.193 23.644 1.00 82.31 120 PHE A O 1
ATOM 938 N N . PHE A 1 121 ? -15.529 -2.589 23.827 1.00 79.44 121 PHE A N 1
ATOM 939 C CA . PHE A 1 121 ? -15.414 -2.354 25.259 1.00 79.44 121 PHE A CA 1
ATOM 940 C C . PHE A 1 121 ? -15.240 -3.660 26.037 1.00 79.44 121 PHE A C 1
ATOM 942 O O . PHE A 1 121 ? -14.445 -3.687 26.967 1.00 79.44 121 PHE A O 1
ATOM 949 N N . THR A 1 122 ? -15.952 -4.738 25.710 1.00 84.56 122 THR A N 1
ATOM 950 C CA . THR A 1 122 ? -15.928 -5.965 26.526 1.00 84.56 122 THR A CA 1
ATOM 951 C C . THR A 1 122 ? -14.665 -6.806 26.365 1.00 84.56 122 THR A C 1
ATOM 953 O O . THR A 1 122 ? -14.205 -7.360 27.358 1.00 84.56 122 THR A O 1
ATOM 956 N N . GLU A 1 123 ? -14.099 -6.881 25.161 1.00 84.06 123 GLU A N 1
ATOM 957 C CA . GLU A 1 123 ? -12.970 -7.770 24.825 1.00 84.06 123 GLU A CA 1
ATOM 958 C C . GLU A 1 123 ? -11.595 -7.086 24.992 1.00 84.06 123 GLU A C 1
ATOM 960 O O . GLU A 1 123 ? -10.549 -7.729 24.939 1.00 84.06 123 GLU A O 1
ATOM 965 N N . GLY A 1 124 ? -11.598 -5.787 25.316 1.00 72.81 124 GLY A N 1
ATOM 966 C CA . GLY A 1 124 ? -10.535 -5.106 26.053 1.00 72.81 124 GLY A CA 1
ATOM 967 C C . GLY A 1 124 ? -9.226 -4.920 25.290 1.00 72.81 124 GLY A C 1
ATOM 968 O O . GLY A 1 124 ? -8.999 -3.851 24.742 1.00 72.81 124 GLY A O 1
ATOM 969 N N . ALA A 1 125 ? -8.332 -5.909 25.311 1.00 82.69 125 ALA A N 1
ATOM 970 C CA . ALA A 1 125 ? -6.943 -5.749 24.869 1.00 82.69 125 ALA A CA 1
ATOM 971 C C . ALA A 1 125 ? -6.677 -6.284 23.453 1.00 82.69 125 ALA A C 1
ATOM 973 O O . ALA A 1 125 ? -6.054 -5.589 22.652 1.00 82.69 125 ALA A O 1
ATOM 974 N N . GLU A 1 126 ? -7.175 -7.477 23.120 1.00 87.12 126 GLU A N 1
ATOM 975 C CA . GLU A 1 126 ? -6.916 -8.109 21.816 1.00 87.12 126 GLU A CA 1
ATOM 976 C C . GLU A 1 126 ? -7.564 -7.319 20.676 1.00 87.12 126 GLU A C 1
ATOM 978 O O . GLU A 1 126 ? -6.912 -6.986 19.690 1.00 87.12 126 GLU A O 1
ATOM 983 N N . VAL A 1 127 ? -8.817 -6.890 20.862 1.00 87.81 127 VAL A N 1
ATOM 984 C CA . VAL A 1 127 ? -9.543 -6.087 19.865 1.00 87.81 127 VAL A CA 1
ATOM 985 C C . VAL A 1 127 ? -8.883 -4.721 19.636 1.00 87.81 127 VAL A C 1
ATOM 987 O O . VAL A 1 127 ? -8.928 -4.192 18.524 1.00 87.81 127 VAL A O 1
ATOM 990 N N . ARG A 1 128 ? -8.232 -4.147 20.658 1.00 83.31 128 ARG A N 1
ATOM 991 C CA . ARG A 1 128 ? -7.441 -2.918 20.500 1.00 83.31 128 ARG A CA 1
ATOM 992 C C . ARG A 1 128 ? -6.188 -3.170 19.670 1.00 83.31 128 ARG A C 1
ATOM 994 O O . ARG A 1 128 ? -5.943 -2.417 18.732 1.00 83.31 128 ARG A O 1
ATOM 1001 N N . ALA A 1 129 ? -5.435 -4.229 19.965 1.00 85.81 129 ALA A N 1
ATOM 1002 C CA . ALA A 1 129 ? -4.257 -4.598 19.180 1.00 85.81 129 ALA A CA 1
ATOM 1003 C C . ALA A 1 129 ? -4.619 -4.858 17.704 1.00 85.81 129 ALA A C 1
ATOM 1005 O O . ALA A 1 129 ? -3.941 -4.349 16.807 1.00 85.81 129 ALA A O 1
ATOM 1006 N N . ASP A 1 130 ? -5.736 -5.547 17.458 1.00 88.44 130 ASP A N 1
ATOM 1007 C CA . ASP A 1 130 ? -6.313 -5.748 16.126 1.00 88.44 130 ASP A CA 1
ATOM 1008 C C . ASP A 1 130 ? -6.637 -4.421 15.424 1.00 88.44 130 ASP A C 1
ATOM 1010 O O . ASP A 1 130 ? -6.296 -4.249 14.253 1.00 88.44 130 ASP A O 1
ATOM 1014 N N . LEU A 1 131 ? -7.298 -3.480 16.115 1.00 87.88 131 LEU A N 1
ATOM 1015 C CA . LEU A 1 131 ? -7.641 -2.167 15.555 1.00 87.88 131 LEU A CA 1
ATOM 1016 C C . LEU A 1 131 ? -6.383 -1.415 15.133 1.00 87.88 131 LEU A C 1
ATOM 1018 O O . LEU A 1 131 ? -6.318 -0.899 14.020 1.00 87.88 131 LEU A O 1
ATOM 1022 N N . VAL A 1 132 ? -5.374 -1.384 16.000 1.00 86.50 132 VAL A N 1
ATOM 1023 C CA . VAL A 1 132 ? -4.100 -0.720 15.721 1.00 86.50 132 VAL A CA 1
ATOM 1024 C C . VAL A 1 132 ? -3.407 -1.350 14.513 1.00 86.50 132 VAL A C 1
ATOM 1026 O O . VAL A 1 132 ? -2.975 -0.635 13.604 1.00 86.50 132 VAL A O 1
ATOM 1029 N N . ALA A 1 133 ? -3.334 -2.681 14.457 1.00 87.75 133 ALA A N 1
ATOM 1030 C CA . ALA A 1 133 ? -2.761 -3.395 13.320 1.00 87.75 133 ALA A CA 1
ATOM 1031 C C . ALA A 1 133 ? -3.534 -3.109 12.019 1.00 87.75 133 ALA A C 1
ATOM 1033 O O . ALA A 1 133 ? -2.920 -2.852 10.978 1.00 87.75 133 ALA A O 1
ATOM 1034 N N . ALA A 1 134 ? -4.867 -3.083 12.083 1.00 90.06 134 ALA A N 1
ATOM 1035 C CA . ALA A 1 134 ? -5.727 -2.759 10.952 1.00 90.06 134 ALA A CA 1
ATOM 1036 C C . ALA A 1 134 ? -5.529 -1.312 10.479 1.00 90.06 134 ALA A C 1
ATOM 1038 O O . ALA A 1 134 ? -5.312 -1.096 9.288 1.00 90.06 134 ALA A O 1
ATOM 1039 N N . MET A 1 135 ? -5.531 -0.332 11.388 1.00 89.25 135 MET A N 1
ATOM 1040 C CA . MET A 1 135 ? -5.280 1.078 11.068 1.00 89.25 135 MET A CA 1
ATOM 1041 C C . MET A 1 135 ? -3.917 1.263 10.399 1.00 89.25 135 MET A C 1
ATOM 1043 O O . MET A 1 135 ? -3.842 1.904 9.354 1.00 89.25 135 MET A O 1
ATOM 1047 N N . ARG A 1 136 ? -2.852 0.643 10.929 1.00 88.50 136 ARG A N 1
ATOM 1048 C CA . ARG A 1 136 ? -1.512 0.676 10.312 1.00 88.50 136 ARG A CA 1
ATOM 1049 C C . ARG A 1 136 ? -1.512 0.061 8.912 1.00 88.50 136 ARG A C 1
ATOM 1051 O O . ARG A 1 136 ? -0.959 0.642 7.979 1.00 88.50 136 ARG A O 1
ATOM 1058 N N . GLY A 1 137 ? -2.140 -1.104 8.752 1.00 90.88 137 GLY A N 1
ATOM 1059 C CA . GLY A 1 137 ? -2.245 -1.784 7.462 1.00 90.88 137 GLY A CA 1
ATOM 1060 C C . GLY A 1 137 ? -3.012 -0.965 6.421 1.00 90.88 137 GLY A C 1
ATOM 1061 O O . GLY A 1 137 ? -2.589 -0.889 5.268 1.00 90.88 137 GLY A O 1
ATOM 1062 N N . LEU A 1 138 ? -4.113 -0.325 6.821 1.00 93.50 138 LEU A N 1
ATOM 1063 C CA . LEU A 1 138 ? -4.921 0.538 5.956 1.00 93.50 138 LEU A CA 1
ATOM 1064 C C . LEU A 1 138 ? -4.204 1.850 5.624 1.00 93.50 138 LEU A C 1
ATOM 1066 O O . LEU A 1 138 ? -4.167 2.229 4.457 1.00 93.50 138 LEU A O 1
ATOM 1070 N N . ALA A 1 139 ? -3.556 2.491 6.600 1.00 90.44 139 ALA A N 1
ATOM 1071 C CA . ALA A 1 139 ? -2.770 3.703 6.378 1.00 90.44 139 ALA A CA 1
ATOM 1072 C C . ALA A 1 139 ? -1.643 3.448 5.370 1.00 90.44 139 ALA A C 1
ATOM 1074 O O . ALA A 1 139 ? -1.495 4.189 4.401 1.00 90.44 139 ALA A O 1
ATOM 1075 N N . ARG A 1 140 ? -0.913 2.334 5.525 1.00 90.94 140 ARG A N 1
ATOM 1076 C CA . ARG A 1 140 ? 0.121 1.922 4.568 1.00 90.94 140 ARG A CA 1
ATOM 1077 C C . ARG A 1 140 ? -0.449 1.729 3.164 1.00 90.94 140 ARG A C 1
ATOM 1079 O O . ARG A 1 140 ? 0.151 2.196 2.204 1.00 90.94 140 ARG A O 1
ATOM 1086 N N . LYS A 1 141 ? -1.605 1.070 3.037 1.00 91.38 141 LYS A N 1
ATOM 1087 C CA . LYS A 1 141 ? -2.281 0.885 1.742 1.00 91.38 141 LYS A CA 1
ATOM 1088 C C . LYS A 1 141 ? -2.702 2.214 1.116 1.00 91.38 141 LYS A C 1
ATOM 1090 O O . LYS A 1 141 ? -2.525 2.377 -0.085 1.00 91.38 141 LYS A O 1
ATOM 1095 N N . ALA A 1 142 ? -3.242 3.143 1.902 1.00 92.06 142 ALA A N 1
ATOM 1096 C CA . ALA A 1 142 ? -3.654 4.458 1.416 1.00 92.06 142 ALA A CA 1
ATOM 1097 C C . ALA A 1 142 ? -2.450 5.275 0.917 1.00 92.06 142 ALA A C 1
ATOM 1099 O O . ALA A 1 142 ? -2.486 5.791 -0.197 1.00 92.06 142 ALA A O 1
ATOM 1100 N N . ILE A 1 143 ? -1.353 5.303 1.685 1.00 89.88 143 ILE A N 1
ATOM 1101 C CA . ILE A 1 143 ? -0.106 5.986 1.303 1.00 89.88 143 ILE A CA 1
ATOM 1102 C C . ILE A 1 143 ? 0.482 5.376 0.029 1.00 89.88 143 ILE A C 1
ATOM 1104 O O . ILE A 1 143 ? 0.757 6.109 -0.917 1.00 89.88 143 ILE A O 1
ATOM 1108 N N . LEU A 1 144 ? 0.623 4.044 -0.026 1.00 89.38 144 LEU A N 1
ATOM 1109 C CA . LEU A 1 144 ? 1.137 3.355 -1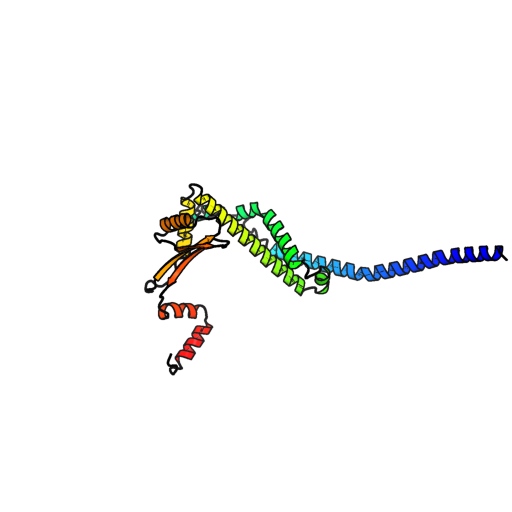.215 1.00 89.38 144 LEU A CA 1
ATOM 1110 C C . LEU A 1 144 ? 0.280 3.664 -2.441 1.00 89.38 144 LEU A C 1
ATOM 1112 O O . LEU A 1 144 ? 0.815 4.028 -3.479 1.00 89.38 144 LEU A O 1
ATOM 1116 N N . ARG A 1 145 ? -1.048 3.613 -2.301 1.00 91.19 145 ARG A N 1
ATOM 1117 C CA . ARG A 1 145 ? -1.974 3.942 -3.386 1.00 91.19 145 ARG A CA 1
ATOM 1118 C C . ARG A 1 145 ? -1.835 5.392 -3.853 1.00 91.19 145 ARG A C 1
ATOM 1120 O O . ARG A 1 145 ? -1.893 5.643 -5.052 1.00 91.19 145 ARG A O 1
ATOM 1127 N N . CYS A 1 146 ? -1.667 6.339 -2.935 1.00 91.94 146 CYS A N 1
ATOM 1128 C CA . CYS A 1 146 ? -1.441 7.741 -3.279 1.00 91.94 146 CYS A CA 1
ATOM 1129 C C . CYS A 1 146 ? -0.120 7.925 -4.033 1.00 91.94 146 CYS A C 1
ATOM 1131 O O . CYS A 1 146 ? -0.115 8.565 -5.081 1.00 91.94 146 CYS A O 1
ATOM 1133 N N . GLY A 1 147 ? 0.967 7.310 -3.554 1.00 90.12 147 GLY A N 1
ATOM 1134 C CA . GLY A 1 147 ? 2.260 7.324 -4.240 1.00 90.12 147 GLY A CA 1
ATOM 1135 C C . GLY A 1 147 ? 2.161 6.732 -5.646 1.00 90.12 147 GLY A C 1
ATOM 1136 O O . GLY A 1 147 ? 2.528 7.387 -6.615 1.00 90.12 147 GLY A O 1
ATOM 1137 N N . SER A 1 148 ? 1.557 5.551 -5.772 1.00 90.31 148 SER A N 1
ATOM 1138 C CA . SER A 1 148 ? 1.273 4.888 -7.047 1.00 90.31 148 SER A CA 1
ATOM 1139 C C . SER A 1 148 ? 0.480 5.773 -8.016 1.00 90.31 148 SER A C 1
ATOM 1141 O O . SER A 1 148 ? 0.882 5.953 -9.165 1.00 90.31 148 SER A O 1
ATOM 1143 N N . ASN A 1 149 ? -0.618 6.381 -7.554 1.00 91.06 149 ASN A N 1
ATOM 1144 C CA . ASN A 1 149 ? -1.436 7.276 -8.374 1.00 91.06 149 ASN A CA 1
ATOM 1145 C C . ASN A 1 149 ? -0.649 8.508 -8.834 1.00 91.06 149 ASN A C 1
ATOM 1147 O O . ASN A 1 149 ? -0.761 8.905 -9.993 1.00 91.06 149 ASN A O 1
ATOM 1151 N N . ALA A 1 150 ? 0.147 9.101 -7.945 1.00 90.38 150 ALA A N 1
ATOM 1152 C CA . ALA A 1 150 ? 0.971 10.257 -8.267 1.00 90.38 150 ALA A CA 1
ATOM 1153 C C . ALA A 1 150 ? 2.063 9.912 -9.282 1.00 90.38 150 ALA A C 1
ATOM 1155 O O . ALA A 1 150 ? 2.240 10.642 -10.254 1.00 90.38 150 ALA A O 1
ATOM 1156 N N . THR A 1 151 ? 2.731 8.765 -9.127 1.00 89.19 151 THR A N 1
ATOM 1157 C CA . THR A 1 151 ? 3.700 8.264 -10.109 1.00 89.19 151 THR A CA 1
ATOM 1158 C C . THR A 1 151 ? 3.044 8.026 -11.468 1.00 89.19 151 THR A C 1
ATOM 1160 O O . THR A 1 151 ? 3.599 8.436 -12.484 1.00 89.19 151 THR A O 1
ATOM 1163 N N . ILE A 1 152 ? 1.851 7.423 -11.517 1.00 91.38 152 ILE A N 1
ATOM 1164 C CA . ILE A 1 152 ? 1.120 7.217 -12.778 1.00 91.38 152 ILE A CA 1
ATOM 1165 C C . ILE A 1 152 ? 0.743 8.552 -13.425 1.00 91.38 152 ILE A C 1
ATOM 1167 O O . ILE A 1 152 ? 0.907 8.707 -14.635 1.00 91.38 152 ILE A O 1
ATOM 1171 N N . SER A 1 153 ? 0.239 9.511 -12.647 1.00 90.81 153 SER A N 1
ATOM 1172 C CA . SER A 1 153 ? -0.103 10.842 -13.157 1.00 90.81 153 SER A CA 1
ATOM 1173 C C . SER A 1 153 ? 1.132 11.574 -13.682 1.00 90.81 153 SER A C 1
ATOM 1175 O O . SER A 1 153 ? 1.096 12.057 -14.810 1.00 90.81 153 SER A O 1
ATOM 1177 N N . GLY A 1 154 ? 2.247 11.547 -12.947 1.00 89.31 154 GLY A N 1
ATOM 1178 C CA . GLY A 1 154 ? 3.519 12.124 -13.387 1.00 89.31 154 GLY A CA 1
ATOM 1179 C C . GLY A 1 154 ? 4.063 11.463 -14.657 1.00 89.31 154 GLY A C 1
ATOM 1180 O O . GLY A 1 154 ? 4.469 12.157 -15.585 1.00 89.31 154 GLY A O 1
ATOM 1181 N N . LEU A 1 155 ? 3.987 10.130 -14.767 1.00 91.38 155 LEU A N 1
ATOM 1182 C CA . LEU A 1 155 ? 4.327 9.412 -16.001 1.00 91.38 155 LEU A CA 1
ATOM 1183 C C . LEU A 1 155 ? 3.415 9.820 -17.162 1.00 91.38 155 LEU A C 1
ATOM 1185 O O . LEU A 1 155 ? 3.895 10.035 -18.272 1.00 91.38 155 LEU A O 1
ATOM 1189 N N . ARG A 1 156 ? 2.105 9.948 -16.925 1.00 92.88 156 ARG A N 1
ATOM 1190 C CA . ARG A 1 156 ? 1.147 10.369 -17.953 1.00 92.88 156 ARG A CA 1
ATOM 1191 C C . ARG A 1 156 ? 1.457 11.776 -18.450 1.00 92.88 156 ARG A C 1
ATOM 1193 O O . ARG A 1 156 ? 1.444 11.998 -19.657 1.00 92.88 156 ARG A O 1
ATOM 1200 N N . GLU A 1 157 ? 1.742 12.701 -17.543 1.00 91.38 157 GLU A N 1
ATOM 1201 C CA . GLU A 1 157 ? 2.110 14.080 -17.867 1.00 91.38 157 GLU A CA 1
ATOM 1202 C C . GLU A 1 157 ? 3.449 14.158 -18.598 1.00 91.38 157 GLU A C 1
ATOM 1204 O O . GLU A 1 157 ? 3.543 14.853 -19.606 1.00 91.38 157 GLU A O 1
ATOM 1209 N N . ALA A 1 158 ? 4.456 13.403 -18.159 1.00 90.62 158 ALA A N 1
ATOM 1210 C CA . ALA A 1 158 ? 5.766 13.346 -18.805 1.00 90.62 158 ALA A CA 1
ATOM 1211 C C . ALA A 1 158 ? 5.727 12.703 -20.193 1.00 90.62 158 ALA A C 1
ATOM 1213 O O . ALA A 1 158 ? 6.493 13.075 -21.077 1.00 90.62 158 ALA A O 1
ATOM 1214 N N . LEU A 1 159 ? 4.826 11.743 -20.402 1.00 91.62 159 LEU A N 1
ATOM 1215 C CA . LEU A 1 159 ? 4.541 11.252 -21.739 1.00 91.62 159 LEU A CA 1
ATOM 1216 C C . LEU A 1 159 ? 3.778 12.332 -22.519 1.00 91.62 159 LEU A C 1
ATOM 1218 O O . LEU A 1 159 ? 4.124 12.615 -23.653 1.00 91.62 159 LEU A O 1
ATOM 1222 N N . ALA A 1 160 ? 2.766 12.993 -21.960 1.00 91.44 160 ALA A N 1
ATOM 1223 C CA . ALA A 1 160 ? 1.963 13.978 -22.693 1.00 91.44 160 ALA A CA 1
ATOM 1224 C C . ALA A 1 160 ? 2.719 15.270 -23.074 1.00 91.44 160 ALA A C 1
ATOM 1226 O O . ALA A 1 160 ? 2.455 15.827 -24.141 1.00 91.44 160 ALA A O 1
ATOM 1227 N N . GLY A 1 161 ? 3.639 15.743 -22.232 1.00 75.75 161 GLY A N 1
ATOM 1228 C CA . GLY A 1 161 ? 4.373 16.999 -22.380 1.00 75.75 161 GLY A CA 1
ATOM 1229 C C . GLY A 1 161 ? 5.884 16.784 -22.332 1.00 75.75 161 GLY A C 1
ATOM 1230 O O . GLY A 1 161 ? 6.361 15.856 -21.703 1.00 75.75 161 GLY A O 1
ATOM 1231 N N . ASN A 1 162 ? 6.645 17.653 -22.997 1.00 67.06 162 ASN A N 1
ATOM 1232 C CA . ASN A 1 162 ? 8.072 17.517 -23.340 1.00 67.06 162 ASN A CA 1
ATOM 1233 C C . ASN A 1 162 ? 9.097 17.327 -22.185 1.00 67.06 162 ASN A C 1
ATOM 1235 O O . ASN A 1 162 ? 10.285 17.560 -22.405 1.00 67.06 162 ASN A O 1
ATOM 1239 N N . ASN A 1 163 ? 8.725 16.898 -20.974 1.00 81.31 163 ASN A N 1
ATOM 1240 C CA . ASN A 1 163 ? 9.681 16.528 -19.922 1.00 81.31 163 ASN A CA 1
ATOM 1241 C C . ASN A 1 163 ? 10.250 15.106 -20.119 1.00 81.31 163 ASN A C 1
ATOM 1243 O O . ASN A 1 163 ? 10.335 14.304 -19.187 1.00 81.31 163 ASN A O 1
ATOM 1247 N N . LEU A 1 164 ? 10.658 14.794 -21.351 1.00 86.00 164 LEU A N 1
ATOM 1248 C CA . LEU A 1 164 ? 11.260 13.506 -21.700 1.00 86.00 164 LEU A CA 1
ATOM 1249 C C . LEU A 1 164 ? 12.615 13.312 -21.010 1.00 86.00 164 LEU A C 1
ATOM 1251 O O . LEU A 1 164 ? 12.989 12.187 -20.704 1.00 86.00 164 LEU A O 1
ATOM 1255 N N . GLN A 1 165 ? 13.328 14.399 -20.702 1.00 88.94 165 GLN A N 1
ATOM 1256 C CA . GLN A 1 165 ? 14.634 14.322 -20.048 1.00 88.94 165 GLN A CA 1
ATOM 1257 C C . GLN A 1 165 ? 14.535 13.771 -18.618 1.00 88.94 165 GLN A C 1
ATOM 1259 O O . GLN A 1 165 ? 15.317 12.897 -18.251 1.00 88.94 165 GLN A O 1
ATOM 1264 N N . GLY A 1 166 ? 13.581 14.257 -17.812 1.00 87.38 166 GLY A N 1
ATOM 1265 C CA . GLY A 1 166 ? 13.375 13.744 -16.454 1.00 87.38 166 GLY A CA 1
ATOM 1266 C C . GLY A 1 166 ? 12.921 12.284 -16.461 1.00 87.38 166 GLY A C 1
ATOM 1267 O O . GLY A 1 166 ? 13.419 11.476 -15.677 1.00 87.38 166 GLY A O 1
ATOM 1268 N N . LEU A 1 167 ? 12.038 11.935 -17.405 1.00 91.00 167 LEU A N 1
ATOM 1269 C CA . LEU A 1 167 ? 11.578 10.562 -17.599 1.00 91.00 167 LEU A CA 1
ATOM 1270 C C . LEU A 1 167 ? 12.736 9.637 -17.984 1.00 91.00 167 LEU A C 1
ATOM 1272 O O . LEU A 1 167 ? 12.871 8.564 -17.403 1.00 91.00 167 LEU A O 1
ATOM 1276 N N . ALA A 1 168 ? 13.586 10.057 -18.922 1.00 92.38 168 ALA A N 1
ATOM 1277 C CA . ALA A 1 168 ? 14.723 9.271 -19.383 1.00 92.38 168 ALA A CA 1
ATOM 1278 C C . ALA A 1 168 ? 15.677 8.923 -18.234 1.00 92.38 168 ALA A C 1
ATOM 1280 O O . ALA A 1 168 ? 16.019 7.757 -18.065 1.00 92.38 168 ALA A O 1
ATOM 1281 N N . VAL A 1 169 ? 16.022 9.904 -17.392 1.00 90.50 169 VAL A N 1
ATOM 1282 C CA . VAL A 1 169 ? 16.875 9.685 -16.210 1.00 90.50 169 VAL A CA 1
ATOM 1283 C C . VAL A 1 169 ? 16.218 8.717 -15.221 1.00 90.50 169 VAL A C 1
ATOM 1285 O O . VAL A 1 169 ? 16.872 7.808 -14.714 1.00 90.50 169 VAL A O 1
ATOM 1288 N N . ALA A 1 170 ? 14.919 8.872 -14.949 1.00 89.56 170 ALA A N 1
ATOM 1289 C CA . ALA A 1 170 ? 14.202 7.973 -14.045 1.00 89.56 170 ALA A CA 1
ATOM 1290 C C . ALA A 1 170 ? 14.140 6.531 -14.583 1.00 89.56 170 ALA A C 1
ATOM 1292 O O . ALA A 1 170 ? 14.326 5.575 -13.823 1.00 89.56 170 ALA A O 1
ATOM 1293 N N . LEU A 1 171 ? 13.909 6.364 -15.889 1.00 93.44 171 LEU A N 1
ATOM 1294 C CA . LEU A 1 171 ? 13.912 5.062 -16.558 1.00 93.44 171 LEU A CA 1
ATOM 1295 C C . LEU A 1 171 ? 15.307 4.434 -16.588 1.00 93.44 171 LEU A C 1
ATOM 1297 O O . LEU A 1 171 ? 15.414 3.226 -16.401 1.00 93.44 171 LEU A O 1
ATOM 1301 N N . GLU A 1 172 ? 16.361 5.228 -16.770 1.00 93.88 172 GLU A N 1
ATOM 1302 C CA . GLU A 1 172 ? 17.752 4.765 -16.735 1.00 93.88 172 GLU A CA 1
ATOM 1303 C C . GLU A 1 172 ? 18.086 4.204 -15.351 1.00 93.88 172 GLU A C 1
ATOM 1305 O O . GLU A 1 172 ? 18.424 3.026 -15.232 1.00 93.88 172 GLU A O 1
ATOM 1310 N N . CYS A 1 173 ? 17.844 4.984 -14.290 1.00 89.62 173 CYS A N 1
ATOM 1311 C CA . CYS A 1 173 ? 18.030 4.526 -12.912 1.00 89.62 173 CYS A CA 1
ATOM 1312 C C . CYS A 1 173 ? 17.190 3.275 -12.599 1.00 89.62 173 CYS A C 1
ATOM 1314 O O . CYS A 1 173 ? 17.665 2.355 -11.932 1.00 89.62 173 CYS A O 1
ATOM 1316 N N . SER A 1 174 ? 15.946 3.218 -13.085 1.00 91.25 174 SER A N 1
ATOM 1317 C CA . SER A 1 174 ? 15.065 2.059 -12.883 1.00 91.25 174 SER A CA 1
ATOM 1318 C C . SER A 1 174 ? 15.564 0.825 -13.636 1.00 91.25 174 SER A C 1
ATOM 1320 O O . SER A 1 174 ? 15.496 -0.284 -13.110 1.00 91.25 174 SER A O 1
ATOM 1322 N N . SER A 1 175 ? 16.092 1.002 -14.848 1.00 93.38 175 SER A N 1
ATOM 1323 C CA . SER A 1 175 ? 16.658 -0.069 -15.671 1.00 93.38 175 SER A CA 1
ATOM 1324 C C . SER A 1 175 ? 17.925 -0.642 -15.041 1.00 93.38 175 SER A C 1
ATOM 1326 O O . SER A 1 175 ? 18.061 -1.863 -14.924 1.00 93.38 175 SER A O 1
ATOM 1328 N N . GLU A 1 176 ? 18.813 0.228 -14.556 1.00 92.31 176 GLU A N 1
ATOM 1329 C CA . GLU A 1 176 ? 20.011 -0.166 -13.814 1.00 92.31 176 GLU A CA 1
ATOM 1330 C C . GLU A 1 176 ? 19.657 -0.906 -12.520 1.00 92.31 176 GLU A C 1
ATOM 1332 O O . GLU A 1 176 ? 20.228 -1.959 -12.229 1.00 92.31 176 GLU A O 1
ATOM 1337 N N . ALA A 1 177 ? 18.680 -0.403 -11.760 1.00 90.38 177 ALA A N 1
ATOM 1338 C CA . ALA A 1 177 ? 18.216 -1.048 -10.533 1.00 90.38 177 ALA A CA 1
ATOM 1339 C C . ALA A 1 177 ? 17.556 -2.411 -10.801 1.00 90.38 177 ALA A C 1
ATOM 1341 O O . ALA A 1 177 ? 17.725 -3.345 -10.014 1.00 90.38 177 ALA A O 1
ATOM 1342 N N . ALA A 1 178 ? 16.836 -2.538 -11.919 1.00 91.69 178 ALA A N 1
ATOM 1343 C CA . ALA A 1 178 ? 16.213 -3.780 -12.360 1.00 91.69 178 ALA A CA 1
ATOM 1344 C C . ALA A 1 178 ? 17.210 -4.760 -12.999 1.00 91.69 178 ALA A C 1
ATOM 1346 O O . ALA A 1 178 ? 16.831 -5.901 -13.283 1.00 91.69 178 ALA A O 1
ATOM 1347 N N . ALA A 1 179 ? 18.448 -4.344 -13.289 1.00 91.38 179 ALA A N 1
ATOM 1348 C CA . ALA A 1 179 ? 19.433 -5.199 -13.934 1.00 91.38 179 ALA A CA 1
ATOM 1349 C C . ALA A 1 179 ? 19.783 -6.389 -13.021 1.00 91.38 179 ALA A C 1
ATOM 1351 O O . ALA A 1 179 ? 20.130 -6.215 -11.845 1.00 91.38 179 ALA A O 1
ATOM 1352 N N . PRO A 1 180 ? 19.715 -7.629 -13.535 1.00 88.31 180 PRO A N 1
ATOM 1353 C CA . PRO A 1 180 ? 19.979 -8.799 -12.727 1.00 88.31 180 PRO A CA 1
ATOM 1354 C C . PRO A 1 180 ? 21.467 -8.814 -12.376 1.00 88.31 180 PRO A C 1
ATOM 1356 O O . PRO A 1 180 ? 22.331 -8.781 -13.250 1.00 88.31 180 PRO A O 1
ATOM 1359 N N . LYS A 1 181 ? 21.788 -8.906 -11.083 1.00 88.25 181 LYS A N 1
ATOM 1360 C CA . LYS A 1 181 ? 23.176 -8.983 -10.596 1.00 88.25 181 LYS A CA 1
ATOM 1361 C C . LYS A 1 181 ? 23.772 -10.373 -10.828 1.00 88.25 181 LYS A C 1
ATOM 1363 O O . LYS A 1 181 ? 24.235 -10.998 -9.876 1.00 88.25 181 LYS A O 1
ATOM 1368 N N . LEU A 1 182 ? 23.661 -10.933 -12.028 1.00 84.25 182 LEU A N 1
ATOM 1369 C CA . LEU A 1 182 ? 24.167 -12.264 -12.372 1.00 84.25 182 LEU A CA 1
ATOM 1370 C C . LEU A 1 182 ? 25.668 -12.214 -12.690 1.00 84.25 182 LEU A C 1
ATOM 1372 O O . LEU A 1 182 ? 26.160 -11.179 -13.140 1.00 84.25 182 LEU A O 1
ATOM 1376 N N . PRO A 1 183 ? 26.421 -13.297 -12.431 1.00 78.81 183 PRO A N 1
ATOM 1377 C CA . PRO A 1 183 ? 27.802 -13.370 -12.882 1.00 78.81 183 PRO A CA 1
ATOM 1378 C C . PRO A 1 183 ? 27.830 -13.363 -14.417 1.00 78.81 183 PRO A C 1
ATOM 1380 O O . PRO A 1 183 ? 26.983 -13.981 -15.060 1.00 78.81 183 PRO A O 1
ATOM 1383 N N . GLY A 1 184 ? 28.820 -12.688 -15.008 1.00 79.56 184 GLY A N 1
ATOM 1384 C CA . GLY A 1 184 ? 28.937 -12.541 -16.468 1.00 79.56 184 GLY A CA 1
ATOM 1385 C C . GLY A 1 184 ? 29.102 -13.858 -17.243 1.00 79.56 184 GLY A C 1
ATOM 1386 O O . GLY A 1 184 ? 29.082 -13.848 -18.467 1.00 79.56 184 GLY A O 1
ATOM 1387 N N . SER A 1 185 ? 29.262 -14.986 -16.547 1.00 79.12 185 SER A N 1
ATOM 1388 C CA . SER A 1 185 ? 29.329 -16.334 -17.114 1.00 79.12 185 SER A CA 1
ATOM 1389 C C . SER A 1 185 ? 27.964 -16.978 -17.375 1.00 79.12 185 SER A C 1
ATOM 1391 O O . SER A 1 185 ? 27.915 -17.980 -18.088 1.00 79.12 185 SER A O 1
ATOM 1393 N N . CYS A 1 186 ? 26.865 -16.443 -16.828 1.00 80.25 186 CYS A N 1
ATOM 1394 C CA . CYS A 1 186 ? 25.537 -17.020 -17.034 1.00 80.25 186 CYS A CA 1
ATOM 1395 C C . CYS A 1 186 ? 25.106 -16.872 -18.500 1.00 80.25 186 CYS A C 1
ATOM 1397 O O . CYS A 1 186 ? 24.854 -15.767 -18.975 1.00 80.25 186 CYS A O 1
ATOM 1399 N N . ARG A 1 187 ? 24.971 -17.999 -19.206 1.00 80.69 187 ARG A N 1
ATOM 1400 C CA . ARG A 1 187 ? 24.574 -18.059 -20.628 1.00 80.69 187 ARG A CA 1
ATOM 1401 C C . ARG A 1 187 ? 23.058 -17.983 -20.867 1.00 80.69 187 ARG A C 1
ATOM 1403 O O . ARG A 1 187 ? 22.596 -18.351 -21.942 1.00 80.69 187 ARG A O 1
ATOM 1410 N N . GLY A 1 188 ? 22.291 -17.546 -19.871 1.00 87.75 188 GLY A N 1
ATOM 1411 C CA . GLY A 1 188 ? 20.837 -17.457 -19.968 1.00 87.75 188 GLY A CA 1
ATOM 1412 C C . GLY A 1 188 ? 20.371 -16.382 -20.949 1.00 87.75 188 GLY A C 1
ATOM 1413 O O . GLY A 1 188 ? 21.060 -15.386 -21.181 1.00 87.75 188 GLY A O 1
ATOM 1414 N N . GLY A 1 189 ? 19.173 -16.571 -21.499 1.00 91.81 189 GLY A N 1
ATOM 1415 C CA . GLY A 1 189 ? 18.467 -15.511 -22.209 1.00 91.81 189 GLY A CA 1
ATOM 1416 C C . GLY A 1 189 ? 18.040 -14.420 -21.230 1.00 91.81 189 GLY A C 1
ATOM 1417 O O . GLY A 1 189 ? 17.690 -14.712 -20.090 1.00 91.81 189 GLY A O 1
ATOM 1418 N N . ARG A 1 190 ? 18.055 -13.158 -21.659 1.00 93.38 190 ARG A N 1
ATOM 1419 C CA . ARG A 1 190 ? 17.555 -12.021 -20.877 1.00 93.38 190 ARG A CA 1
ATOM 1420 C C . ARG A 1 190 ? 16.489 -11.306 -21.690 1.00 93.38 190 ARG A C 1
ATOM 1422 O O . ARG A 1 190 ? 16.706 -11.038 -22.871 1.00 93.38 190 ARG A O 1
ATOM 1429 N N . ARG A 1 191 ? 15.361 -10.984 -21.061 1.00 95.12 191 ARG A N 1
ATOM 1430 C CA . ARG A 1 191 ? 14.334 -10.120 -21.647 1.00 95.12 191 ARG A CA 1
ATOM 1431 C C . ARG A 1 191 ? 13.899 -9.049 -20.662 1.00 95.12 191 ARG A C 1
ATOM 1433 O O . ARG A 1 191 ? 13.752 -9.310 -19.469 1.00 95.12 191 ARG A O 1
ATOM 1440 N N . LEU A 1 192 ? 13.687 -7.846 -21.174 1.00 96.81 192 LEU A N 1
ATOM 1441 C CA . LEU A 1 192 ? 13.129 -6.740 -20.415 1.00 96.81 192 LEU A CA 1
ATOM 1442 C C . LEU A 1 192 ? 11.602 -6.823 -20.452 1.00 96.81 192 LEU A C 1
ATOM 1444 O O . LEU A 1 192 ? 11.000 -6.890 -21.523 1.00 96.81 192 LEU A O 1
ATOM 1448 N N . LEU A 1 193 ? 10.981 -6.830 -19.281 1.00 97.69 193 LEU A N 1
ATOM 1449 C CA . LEU A 1 193 ? 9.540 -6.777 -19.091 1.00 97.69 193 LEU A CA 1
ATOM 1450 C C . LEU A 1 193 ? 9.146 -5.402 -18.563 1.00 97.69 193 LEU A C 1
ATOM 1452 O O . LEU A 1 193 ? 9.791 -4.862 -17.662 1.00 97.69 193 LEU A O 1
ATOM 1456 N N . LEU A 1 194 ? 8.051 -4.872 -19.096 1.00 97.69 194 LEU A N 1
ATOM 1457 C CA . LEU A 1 194 ? 7.459 -3.619 -18.652 1.00 97.69 194 LEU A CA 1
ATOM 1458 C C . LEU A 1 194 ? 5.983 -3.858 -18.324 1.00 97.69 194 LEU A C 1
ATOM 1460 O O . LEU A 1 194 ? 5.168 -4.018 -19.230 1.00 97.69 194 LEU A O 1
ATOM 1464 N N . ALA A 1 195 ? 5.627 -3.878 -17.042 1.00 97.06 195 ALA A N 1
ATOM 1465 C CA . ALA A 1 195 ? 4.230 -3.895 -16.622 1.00 97.06 195 ALA A CA 1
ATOM 1466 C C . ALA A 1 195 ? 3.681 -2.467 -16.664 1.00 97.06 195 ALA A C 1
ATOM 1468 O O . ALA A 1 195 ? 4.225 -1.572 -16.014 1.00 97.06 195 ALA A O 1
ATOM 1469 N N . VAL A 1 196 ? 2.617 -2.261 -17.439 1.00 97.12 196 VAL A N 1
ATOM 1470 C CA . VAL A 1 196 ? 2.013 -0.947 -17.671 1.00 97.12 196 VAL A CA 1
ATOM 1471 C C . VAL A 1 196 ? 0.610 -0.925 -17.056 1.00 97.12 196 VAL A C 1
ATOM 1473 O O . VAL A 1 196 ? -0.215 -1.774 -17.415 1.00 97.12 196 VAL A O 1
ATOM 1476 N N . PRO A 1 197 ? 0.317 0.011 -16.136 1.00 95.81 197 PRO A N 1
ATOM 1477 C CA . PRO A 1 197 ? -1.010 0.154 -15.556 1.00 95.81 197 PRO A CA 1
ATOM 1478 C C . PRO A 1 197 ? -2.024 0.663 -16.589 1.00 95.81 197 PRO A C 1
ATOM 1480 O O . PRO A 1 197 ? -1.672 1.290 -17.594 1.00 95.81 197 PRO A O 1
ATOM 1483 N N . GLU A 1 198 ? -3.306 0.422 -16.323 1.00 94.38 198 GLU A N 1
ATOM 1484 C CA . GLU A 1 198 ? -4.401 0.930 -17.152 1.00 94.38 198 GLU A CA 1
ATOM 1485 C C . GLU A 1 198 ? -4.353 2.463 -17.293 1.00 94.38 198 GLU A C 1
ATOM 1487 O O . GLU A 1 198 ? -4.097 3.207 -16.343 1.00 94.38 198 GLU A O 1
ATOM 1492 N N . GLY A 1 199 ? -4.622 2.953 -18.506 1.00 90.88 199 GLY A N 1
ATOM 1493 C CA . GLY A 1 199 ? -4.642 4.388 -18.806 1.00 90.88 199 GLY A CA 1
ATOM 1494 C C . GLY A 1 199 ? -3.275 5.016 -19.107 1.00 90.88 199 GLY A C 1
ATOM 1495 O O . GLY A 1 199 ? -3.203 6.243 -19.232 1.00 90.88 199 GLY A O 1
ATOM 1496 N N . LEU A 1 200 ? -2.213 4.214 -19.232 1.00 95.62 200 LEU A N 1
ATOM 1497 C CA . LEU A 1 200 ? -0.965 4.591 -19.905 1.00 95.62 200 LEU A CA 1
ATOM 1498 C C . LEU A 1 200 ? -0.868 3.885 -21.264 1.00 95.62 200 LEU A C 1
ATOM 1500 O O . LEU A 1 200 ? -1.379 2.781 -21.432 1.00 95.62 200 LEU A O 1
ATOM 1504 N N . ASP A 1 201 ? -0.214 4.524 -22.235 1.00 95.81 201 ASP A N 1
ATOM 1505 C CA . ASP A 1 201 ? 0.045 3.926 -23.547 1.00 95.81 201 ASP A CA 1
ATOM 1506 C C . ASP A 1 201 ? 1.289 3.015 -23.470 1.00 95.81 201 ASP A C 1
ATOM 1508 O O . ASP A 1 201 ? 2.412 3.527 -23.349 1.00 95.81 201 ASP A O 1
ATOM 1512 N N . PRO A 1 202 ? 1.125 1.678 -23.541 1.00 96.88 202 PRO A N 1
ATOM 1513 C CA . PRO A 1 202 ? 2.237 0.745 -23.407 1.00 96.88 202 PRO A CA 1
ATOM 1514 C C . PRO A 1 202 ? 3.226 0.833 -24.571 1.00 96.88 202 PRO A C 1
ATOM 1516 O O . PRO A 1 202 ? 4.420 0.616 -24.364 1.00 96.88 202 PRO A O 1
ATOM 1519 N N . ALA A 1 203 ? 2.763 1.168 -25.780 1.00 96.94 203 ALA A N 1
ATOM 1520 C CA . ALA A 1 203 ? 3.633 1.273 -26.947 1.00 96.94 203 ALA A CA 1
ATOM 1521 C C . ALA A 1 203 ? 4.547 2.492 -26.822 1.00 96.94 203 ALA A C 1
ATOM 1523 O O . ALA A 1 203 ? 5.752 2.401 -27.062 1.00 96.94 203 ALA A O 1
ATOM 1524 N N . ARG A 1 204 ? 3.981 3.619 -26.378 1.00 96.12 204 ARG A N 1
ATOM 1525 C CA . ARG A 1 204 ? 4.741 4.848 -26.164 1.00 96.12 204 ARG A CA 1
ATOM 1526 C C . ARG A 1 204 ? 5.749 4.713 -25.030 1.00 96.12 204 ARG A C 1
ATOM 1528 O O . ARG A 1 204 ? 6.922 5.009 -25.232 1.00 96.12 204 ARG A O 1
ATOM 1535 N N . LEU A 1 205 ? 5.323 4.225 -23.864 1.00 96.38 205 LEU A N 1
ATOM 1536 C CA . LEU A 1 205 ? 6.237 4.020 -22.739 1.00 96.38 205 LEU A CA 1
ATOM 1537 C C . LEU A 1 205 ? 7.327 2.990 -23.082 1.00 96.38 205 LEU A C 1
ATOM 1539 O O . LEU A 1 205 ? 8.490 3.188 -22.741 1.00 96.38 205 LEU A O 1
ATOM 1543 N N . GLY A 1 206 ? 6.977 1.929 -23.816 1.00 97.19 206 GLY A N 1
ATOM 1544 C CA . GLY A 1 206 ? 7.943 0.952 -24.319 1.00 97.19 206 GLY A CA 1
ATOM 1545 C C . GLY A 1 206 ? 8.972 1.553 -25.283 1.00 97.19 206 GLY A C 1
ATOM 1546 O O . GLY A 1 206 ? 10.139 1.166 -25.241 1.00 97.19 206 GLY A O 1
ATOM 1547 N N . ALA A 1 207 ? 8.578 2.521 -26.116 1.00 97.00 207 ALA A N 1
ATOM 1548 C CA . ALA A 1 207 ? 9.498 3.237 -27.000 1.00 97.00 207 ALA A CA 1
ATOM 1549 C C . ALA A 1 207 ? 10.494 4.112 -26.218 1.00 97.00 207 ALA A C 1
ATOM 1551 O O . ALA A 1 207 ? 11.681 4.116 -26.547 1.00 97.00 207 ALA A O 1
ATOM 1552 N N . GLU A 1 208 ? 10.046 4.788 -25.157 1.00 96.25 208 GLU A N 1
ATOM 1553 C CA . GLU A 1 208 ? 10.933 5.561 -24.272 1.00 96.25 208 GLU A CA 1
ATOM 1554 C C . GLU A 1 208 ? 11.917 4.645 -23.535 1.00 96.25 208 GLU A C 1
ATOM 1556 O O . GLU A 1 208 ? 13.126 4.870 -23.563 1.00 96.25 208 GLU A O 1
ATOM 1561 N N . VAL A 1 209 ? 11.430 3.535 -22.968 1.00 96.88 209 VAL A N 1
ATOM 1562 C CA . VAL A 1 209 ? 12.291 2.524 -22.332 1.00 96.88 209 VAL A CA 1
ATOM 1563 C C . VAL A 1 209 ? 13.316 1.970 -23.320 1.00 96.88 209 VAL A C 1
ATOM 1565 O O . VAL A 1 209 ? 14.484 1.833 -22.962 1.00 96.88 209 VAL A O 1
ATOM 1568 N N . ARG A 1 210 ? 12.926 1.694 -24.570 1.00 97.25 210 ARG A N 1
ATOM 1569 C CA . ARG A 1 210 ? 13.857 1.251 -25.620 1.00 97.25 210 ARG A CA 1
ATOM 1570 C C . ARG A 1 210 ? 14.899 2.308 -25.961 1.00 97.25 210 ARG A C 1
ATOM 1572 O O . ARG A 1 210 ? 16.051 1.966 -26.204 1.00 97.25 210 ARG A O 1
ATOM 1579 N N . THR A 1 211 ? 14.497 3.572 -25.992 1.00 96.44 211 THR A N 1
ATOM 1580 C CA . THR A 1 211 ? 15.396 4.692 -26.289 1.00 96.44 211 THR A CA 1
ATOM 1581 C C . THR A 1 211 ? 16.466 4.832 -25.209 1.00 96.44 211 THR A C 1
ATOM 1583 O O . THR A 1 211 ? 17.629 5.049 -25.533 1.00 96.44 211 THR A O 1
ATOM 1586 N N . VAL A 1 212 ? 16.089 4.642 -23.943 1.00 95.56 212 VAL A N 1
ATOM 1587 C CA . VAL A 1 212 ? 16.992 4.758 -22.789 1.00 95.56 212 VAL A CA 1
ATOM 1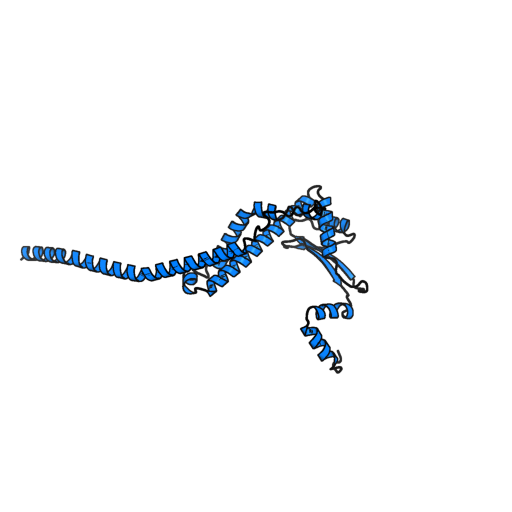588 C C . VAL A 1 212 ? 17.855 3.508 -22.597 1.00 95.56 212 VAL A C 1
ATOM 1590 O O . VAL A 1 212 ? 19.065 3.608 -22.433 1.00 95.56 212 VAL A O 1
ATOM 1593 N N . SER A 1 213 ? 17.249 2.319 -22.616 1.00 95.06 213 SER A N 1
ATOM 1594 C CA . SER A 1 213 ? 17.942 1.058 -22.302 1.00 95.06 213 SER A CA 1
ATOM 1595 C C . SER A 1 213 ? 18.631 0.405 -23.503 1.00 95.06 213 SER A C 1
ATOM 1597 O O . SER A 1 213 ? 19.485 -0.460 -23.324 1.00 95.06 213 SER A O 1
ATOM 1599 N N . GLY A 1 214 ? 18.235 0.758 -24.729 1.00 95.88 214 GLY A N 1
ATOM 1600 C CA . GLY A 1 214 ? 18.638 0.063 -25.955 1.00 95.88 214 GLY A CA 1
ATOM 1601 C C . GLY A 1 214 ? 17.955 -1.297 -26.176 1.00 95.88 214 GLY A C 1
ATOM 1602 O O . GLY A 1 214 ? 18.053 -1.850 -27.273 1.00 95.88 214 GLY A O 1
ATOM 1603 N N . GLU A 1 215 ? 17.231 -1.830 -25.187 1.00 95.38 215 GLU A N 1
ATOM 1604 C CA . GLU A 1 215 ? 16.518 -3.111 -25.262 1.00 95.38 215 GLU A CA 1
ATOM 1605 C C . GLU A 1 215 ? 15.040 -2.902 -25.634 1.00 95.38 215 GLU A C 1
ATOM 1607 O O . GLU A 1 215 ? 14.430 -1.897 -25.284 1.00 95.38 215 GLU A O 1
ATOM 1612 N N . VAL A 1 216 ? 14.425 -3.848 -26.354 1.00 97.00 216 VAL A N 1
ATOM 1613 C CA . VAL A 1 216 ? 12.983 -3.786 -26.658 1.00 97.00 216 VAL A CA 1
ATOM 1614 C C . VAL A 1 216 ? 12.211 -4.431 -25.503 1.00 97.00 216 VAL A C 1
ATOM 1616 O O . VAL A 1 216 ? 12.276 -5.655 -25.366 1.00 97.00 216 VAL A O 1
ATOM 1619 N N . PRO A 1 217 ? 11.473 -3.664 -24.675 1.00 97.75 217 PRO A N 1
ATOM 1620 C CA . PRO A 1 217 ? 10.708 -4.250 -23.586 1.00 97.75 217 PRO A CA 1
ATOM 1621 C C . PRO A 1 217 ? 9.486 -5.005 -24.117 1.00 97.75 217 PRO A C 1
ATOM 1623 O O . PRO A 1 217 ? 8.789 -4.548 -25.026 1.00 97.75 217 PRO A O 1
ATOM 1626 N N . THR A 1 218 ? 9.171 -6.135 -23.492 1.00 97.88 218 THR A N 1
ATOM 1627 C CA . THR A 1 218 ? 7.867 -6.786 -23.636 1.00 97.88 218 THR A CA 1
ATOM 1628 C C . THR A 1 218 ? 6.886 -6.079 -22.708 1.00 97.88 218 THR A C 1
ATOM 1630 O O . THR A 1 218 ? 6.927 -6.260 -21.490 1.00 97.88 218 THR A O 1
ATOM 1633 N N . ALA A 1 219 ? 6.038 -5.227 -23.284 1.00 97.44 219 ALA A N 1
ATOM 1634 C CA . ALA A 1 219 ? 5.038 -4.483 -22.531 1.00 97.44 219 ALA A CA 1
ATOM 1635 C C . ALA A 1 219 ? 3.820 -5.364 -22.212 1.00 97.44 219 ALA A C 1
ATOM 1637 O O . ALA A 1 219 ? 3.217 -5.959 -23.105 1.00 97.44 219 ALA A O 1
ATOM 1638 N N . ILE A 1 220 ? 3.446 -5.416 -20.937 1.00 97.12 220 ILE A N 1
ATOM 1639 C CA . ILE A 1 220 ? 2.294 -6.154 -20.422 1.00 97.12 220 ILE A CA 1
ATOM 1640 C C . ILE A 1 220 ? 1.340 -5.131 -19.813 1.00 97.12 220 ILE A C 1
ATOM 1642 O O . ILE A 1 220 ? 1.594 -4.599 -18.733 1.00 97.12 220 ILE A O 1
ATOM 1646 N N . ALA A 1 221 ? 0.243 -4.840 -20.507 1.00 96.38 221 ALA A N 1
ATOM 1647 C CA . ALA A 1 221 ? -0.811 -3.986 -19.971 1.00 96.38 221 ALA A CA 1
ATOM 1648 C C . ALA A 1 221 ? -1.701 -4.776 -18.998 1.00 96.38 221 ALA A C 1
ATOM 1650 O O . ALA A 1 221 ? -2.028 -5.937 -19.256 1.00 96.38 221 ALA A O 1
ATOM 1651 N N . GLY A 1 222 ? -2.117 -4.158 -17.892 1.00 93.00 222 GLY A N 1
ATOM 1652 C CA . GLY A 1 222 ? -3.060 -4.778 -16.959 1.00 93.00 222 GLY A CA 1
ATOM 1653 C C . GLY A 1 222 ? -3.508 -3.848 -15.836 1.00 93.00 222 GLY A C 1
ATOM 1654 O O . GLY A 1 222 ? -3.062 -2.706 -15.747 1.00 93.00 222 GLY A O 1
ATOM 1655 N N . SER A 1 223 ? -4.351 -4.364 -14.939 1.00 92.62 223 SER A N 1
ATOM 1656 C CA . SER A 1 223 ? -4.933 -3.640 -13.795 1.00 92.62 223 SER A CA 1
ATOM 1657 C C . SER A 1 223 ? -3.938 -3.413 -12.642 1.00 92.62 223 SER A C 1
ATOM 1659 O O . SER A 1 223 ? -4.291 -3.504 -11.461 1.00 92.62 223 SER A O 1
ATOM 1661 N N . TRP A 1 224 ? -2.668 -3.199 -12.976 1.00 89.75 224 TRP A N 1
ATOM 1662 C CA . TRP A 1 224 ? -1.602 -2.912 -12.028 1.00 89.75 224 TRP A CA 1
ATOM 1663 C C . TRP A 1 224 ? -1.789 -1.505 -11.462 1.00 89.75 224 TRP A C 1
ATOM 1665 O O . TRP A 1 224 ? -2.289 -0.611 -12.142 1.00 89.75 224 TRP A O 1
ATOM 1675 N N . GLN A 1 225 ? -1.391 -1.302 -10.207 1.00 87.81 225 GLN A N 1
ATOM 1676 C CA . GLN A 1 225 ? -1.415 0.028 -9.586 1.00 87.81 225 GLN A CA 1
ATOM 1677 C C . GLN A 1 225 ? -0.109 0.789 -9.802 1.00 87.81 225 GLN A C 1
ATOM 1679 O O . GLN A 1 225 ? -0.030 1.963 -9.479 1.00 87.81 225 GLN A O 1
ATOM 1684 N N . GLU A 1 226 ? 0.914 0.141 -10.346 1.00 90.88 226 GLU A N 1
ATOM 1685 C CA . GLU A 1 226 ? 2.228 0.729 -10.550 1.00 90.88 226 GLU A CA 1
ATOM 1686 C C . GLU A 1 226 ? 2.834 0.245 -11.864 1.00 90.88 226 GLU A C 1
ATOM 1688 O O . GLU A 1 226 ? 2.490 -0.823 -12.377 1.00 90.88 226 GLU A O 1
ATOM 1693 N N . THR A 1 227 ? 3.737 1.055 -12.405 1.00 92.44 227 THR A N 1
ATOM 1694 C CA . THR A 1 227 ? 4.578 0.670 -13.535 1.00 92.44 227 THR A CA 1
ATOM 1695 C C . THR A 1 227 ? 5.779 -0.094 -12.997 1.00 92.44 227 THR A C 1
ATOM 1697 O O . THR A 1 227 ? 6.500 0.428 -12.148 1.00 92.44 227 THR A O 1
ATOM 1700 N N . MET A 1 228 ? 6.024 -1.303 -13.501 1.00 94.94 228 MET A N 1
ATOM 1701 C CA . MET A 1 228 ? 7.187 -2.102 -13.100 1.00 94.94 228 MET A CA 1
ATOM 1702 C C . MET A 1 228 ? 8.090 -2.365 -14.294 1.00 94.94 228 MET A C 1
ATOM 1704 O O . MET A 1 228 ? 7.624 -2.788 -15.351 1.00 94.94 228 MET A O 1
ATOM 1708 N N . LEU A 1 229 ? 9.389 -2.160 -14.099 1.00 95.56 229 LEU A N 1
ATOM 1709 C CA . LEU A 1 229 ? 10.427 -2.545 -15.043 1.00 95.56 229 LEU A CA 1
ATOM 1710 C C . LEU A 1 229 ? 11.217 -3.701 -14.434 1.00 95.56 229 LEU A C 1
ATOM 1712 O O . LEU A 1 229 ? 11.728 -3.589 -13.319 1.00 95.56 229 LEU A O 1
ATOM 1716 N N . CYS A 1 230 ? 11.283 -4.831 -15.127 1.00 95.62 230 CYS A N 1
ATOM 1717 C CA . CYS A 1 230 ? 11.919 -6.039 -14.610 1.00 95.62 230 CYS A CA 1
ATOM 1718 C C . CYS A 1 230 ? 12.720 -6.724 -15.708 1.00 95.62 230 CYS A C 1
ATOM 1720 O O . CYS A 1 230 ? 12.288 -6.771 -16.854 1.00 95.62 230 CYS A O 1
ATOM 1722 N N . HIS A 1 231 ? 13.852 -7.324 -15.354 1.00 94.94 231 HIS A N 1
ATOM 1723 C CA . HIS A 1 231 ? 14.529 -8.250 -16.250 1.00 94.94 231 HIS A CA 1
ATOM 1724 C C . HIS A 1 231 ? 14.158 -9.670 -15.876 1.00 94.94 231 HIS A C 1
ATOM 1726 O O . HIS A 1 231 ? 14.400 -10.119 -14.754 1.00 94.94 231 HIS A O 1
ATOM 1732 N N . GLU A 1 232 ? 13.605 -10.382 -16.840 1.00 94.44 232 GLU A N 1
ATOM 1733 C CA . GLU A 1 232 ? 13.467 -11.817 -16.748 1.00 94.44 232 GLU A CA 1
ATOM 1734 C C . GLU A 1 232 ? 14.695 -12.473 -17.360 1.00 94.44 232 GLU A C 1
ATOM 1736 O O . GLU A 1 232 ? 15.191 -12.064 -18.415 1.00 94.44 232 GLU A O 1
ATOM 1741 N N . VAL A 1 233 ? 15.198 -13.485 -16.664 1.00 93.19 233 VAL A N 1
ATOM 1742 C CA . VAL A 1 233 ? 16.338 -14.265 -17.116 1.00 93.19 233 VAL A CA 1
ATOM 1743 C C . VAL A 1 233 ? 15.895 -15.711 -17.236 1.00 93.19 233 VAL A C 1
ATOM 1745 O O . VAL A 1 233 ? 15.433 -16.313 -16.269 1.00 93.19 233 VAL A O 1
ATOM 1748 N N . GLU A 1 234 ? 16.017 -16.250 -18.439 1.00 91.81 234 GLU A N 1
ATOM 1749 C CA . GLU A 1 234 ? 15.580 -17.588 -18.811 1.00 91.81 234 GLU A CA 1
ATOM 1750 C C . GLU A 1 234 ? 16.793 -18.479 -19.095 1.00 91.81 234 GLU A C 1
ATOM 1752 O O . GLU A 1 234 ? 17.899 -17.996 -19.339 1.00 91.81 234 GLU A O 1
ATOM 1757 N N . GLN A 1 235 ? 16.587 -19.799 -19.095 1.00 90.88 235 GLN A N 1
ATOM 1758 C CA . GLN A 1 235 ? 17.619 -20.784 -19.463 1.00 90.88 235 GLN A CA 1
ATOM 1759 C C . GLN A 1 235 ? 18.904 -20.689 -18.623 1.00 90.88 235 GLN A C 1
ATOM 1761 O O . GLN A 1 235 ? 20.003 -20.983 -19.091 1.00 90.88 235 GLN A O 1
ATOM 1766 N N . LEU A 1 236 ? 18.775 -20.270 -17.367 1.00 90.19 236 LEU A N 1
ATOM 1767 C CA . LEU A 1 236 ? 19.889 -20.268 -16.434 1.00 90.19 236 LEU A CA 1
ATOM 1768 C C . LEU A 1 236 ? 20.216 -21.703 -16.015 1.00 90.19 236 LEU A C 1
ATOM 1770 O O . LEU A 1 236 ? 19.330 -22.456 -15.607 1.00 90.19 236 LEU A O 1
ATOM 1774 N N . ALA A 1 237 ? 21.495 -22.069 -16.096 1.00 89.00 237 ALA A N 1
ATOM 1775 C CA . ALA A 1 237 ? 21.960 -23.344 -15.576 1.00 89.00 237 ALA A CA 1
ATOM 1776 C C . ALA A 1 237 ? 21.700 -23.387 -14.066 1.00 89.00 237 ALA A C 1
ATOM 1778 O O . ALA A 1 237 ? 22.069 -22.466 -13.335 1.00 89.00 237 ALA A O 1
ATOM 1779 N N . LEU A 1 238 ? 21.058 -24.456 -13.589 1.00 86.75 238 LEU A N 1
ATOM 1780 C CA . LEU A 1 238 ? 20.726 -24.598 -12.170 1.00 86.75 238 LEU A CA 1
ATOM 1781 C C . LEU A 1 238 ? 21.980 -24.505 -11.288 1.00 86.75 238 LEU A C 1
ATOM 1783 O O . LEU A 1 238 ? 21.925 -23.910 -10.216 1.00 86.75 238 LEU A O 1
ATOM 1787 N N . GLU A 1 239 ? 23.107 -25.024 -11.777 1.00 86.62 239 GLU A N 1
ATOM 1788 C CA . GLU A 1 239 ? 24.426 -24.966 -11.134 1.00 86.62 239 GLU A CA 1
ATOM 1789 C C . GLU A 1 239 ? 24.867 -23.528 -10.803 1.00 86.62 239 GLU A C 1
ATOM 1791 O O . GLU A 1 239 ? 25.466 -23.296 -9.753 1.00 86.62 239 GLU A O 1
ATOM 1796 N N . ASP A 1 240 ? 24.497 -22.548 -11.633 1.00 84.12 240 ASP A N 1
ATOM 1797 C CA . ASP A 1 240 ? 24.868 -21.142 -11.441 1.00 84.12 240 ASP A CA 1
ATOM 1798 C C . ASP A 1 240 ? 23.979 -20.427 -10.406 1.00 84.12 240 ASP A C 1
ATOM 1800 O O . ASP A 1 240 ? 24.433 -19.517 -9.702 1.00 84.12 240 ASP A O 1
ATOM 1804 N N . ILE A 1 241 ? 22.696 -20.803 -10.308 1.00 86.12 241 ILE A N 1
ATOM 1805 C CA . ILE A 1 241 ? 21.725 -20.105 -9.444 1.00 86.12 241 ILE A CA 1
ATOM 1806 C C . ILE A 1 241 ? 21.530 -20.800 -8.099 1.00 86.12 241 ILE A C 1
ATOM 1808 O O . ILE A 1 241 ? 21.297 -20.121 -7.096 1.00 86.12 241 ILE A O 1
ATOM 1812 N N . ALA A 1 242 ? 21.614 -22.131 -8.047 1.00 84.94 242 ALA A N 1
ATOM 1813 C CA . ALA A 1 242 ? 21.369 -22.902 -6.831 1.00 84.94 242 ALA A CA 1
ATOM 1814 C C . ALA A 1 242 ? 22.184 -22.384 -5.630 1.00 84.94 242 ALA A C 1
ATOM 1816 O O . ALA A 1 242 ? 21.579 -22.152 -4.579 1.00 84.94 242 ALA A O 1
ATOM 1817 N N . PRO A 1 243 ? 23.485 -22.043 -5.760 1.00 83.81 243 PRO A N 1
ATOM 1818 C CA . PRO A 1 243 ? 24.244 -21.468 -4.650 1.00 83.81 243 PRO A CA 1
ATOM 1819 C C . PRO A 1 243 ? 23.660 -20.155 -4.108 1.00 83.81 243 PRO A C 1
ATOM 1821 O O . PRO A 1 243 ? 23.797 -19.862 -2.924 1.00 83.81 243 PRO A O 1
ATOM 1824 N N . ARG A 1 244 ? 22.992 -19.346 -4.940 1.00 82.00 244 ARG A N 1
ATOM 1825 C CA . ARG A 1 244 ? 22.375 -18.078 -4.508 1.00 82.00 244 ARG A CA 1
ATOM 1826 C C . ARG A 1 244 ? 21.107 -18.300 -3.696 1.00 82.00 244 ARG A C 1
ATOM 1828 O O . ARG A 1 244 ? 20.906 -17.598 -2.709 1.00 82.00 244 ARG A O 1
ATOM 1835 N N . PHE A 1 245 ? 20.292 -19.278 -4.085 1.00 81.19 245 PHE A N 1
ATOM 1836 C CA . PHE A 1 245 ? 19.110 -19.671 -3.315 1.00 81.19 245 PHE A CA 1
ATOM 1837 C C . PHE A 1 245 ? 19.481 -20.351 -1.996 1.00 81.19 245 PHE A C 1
ATOM 1839 O O . PHE A 1 245 ? 18.784 -20.174 -1.003 1.00 81.19 245 PHE A O 1
ATOM 1846 N N . LEU A 1 246 ? 20.591 -21.091 -1.968 1.00 83.12 246 LEU A N 1
ATOM 1847 C CA . LEU A 1 246 ? 21.102 -21.688 -0.735 1.00 83.12 246 LEU A CA 1
ATOM 1848 C C . LEU A 1 246 ? 21.682 -20.623 0.208 1.00 83.12 246 LEU A C 1
ATOM 1850 O O . LEU A 1 246 ? 21.416 -20.659 1.400 1.00 83.12 246 LEU A O 1
ATOM 1854 N N . ARG A 1 247 ? 22.393 -19.608 -0.303 1.00 78.12 247 ARG A N 1
ATOM 1855 C CA . ARG A 1 247 ? 22.954 -18.527 0.537 1.00 78.12 247 ARG A CA 1
ATOM 1856 C C . ARG A 1 247 ? 21.911 -17.659 1.235 1.00 78.12 247 ARG A C 1
ATOM 1858 O O . ARG A 1 247 ? 22.205 -17.106 2.289 1.00 78.12 247 ARG A O 1
ATOM 1865 N N . SER A 1 248 ? 20.714 -17.504 0.668 1.00 74.88 248 SER A N 1
ATOM 1866 C CA . SER A 1 248 ? 19.628 -16.785 1.349 1.00 74.88 248 SER A CA 1
ATOM 1867 C C . SER A 1 248 ? 18.974 -17.609 2.463 1.00 74.88 248 SER A C 1
ATOM 1869 O O . SER A 1 248 ? 18.166 -17.073 3.221 1.00 74.88 248 SER A O 1
ATOM 1871 N N . ARG A 1 249 ? 19.327 -18.896 2.575 1.00 80.25 249 ARG A N 1
ATOM 1872 C CA . ARG A 1 249 ? 18.741 -19.877 3.487 1.00 80.25 249 ARG A CA 1
ATOM 1873 C C . ARG A 1 249 ? 19.828 -20.740 4.120 1.00 80.25 249 ARG A C 1
ATOM 1875 O O . ARG A 1 249 ? 20.139 -21.829 3.644 1.00 80.25 249 ARG A O 1
ATOM 1882 N N . SER A 1 250 ? 20.389 -20.258 5.228 1.00 76.19 250 SER A N 1
ATOM 1883 C CA . SER A 1 250 ? 21.450 -20.953 5.973 1.00 76.19 250 SER A CA 1
ATOM 1884 C C . SER A 1 250 ? 21.084 -22.392 6.369 1.00 76.19 250 SER A C 1
ATOM 1886 O O . SER A 1 250 ? 21.958 -23.243 6.488 1.00 76.19 250 SER A O 1
ATOM 1888 N N . ASP A 1 251 ? 19.793 -22.682 6.540 1.00 82.75 251 ASP A N 1
ATOM 1889 C CA . ASP A 1 251 ? 19.261 -24.023 6.799 1.00 82.75 251 ASP A CA 1
ATOM 1890 C C . ASP A 1 251 ? 19.419 -24.974 5.600 1.00 82.75 251 ASP A C 1
ATOM 1892 O O . ASP A 1 251 ? 19.672 -26.168 5.770 1.00 82.75 251 ASP A O 1
ATOM 1896 N N . CYS A 1 252 ? 19.315 -24.462 4.373 1.00 76.94 252 CYS A N 1
ATOM 1897 C CA . CYS A 1 252 ? 19.451 -25.270 3.167 1.00 76.94 252 CYS A CA 1
ATOM 1898 C C . CYS A 1 252 ? 20.902 -25.654 2.861 1.00 76.94 252 CYS A C 1
ATOM 1900 O O . CYS A 1 252 ? 21.119 -26.716 2.283 1.00 76.94 252 CYS A O 1
ATOM 1902 N N . GLU A 1 253 ? 21.886 -24.845 3.254 1.00 75.25 253 GLU A N 1
ATOM 1903 C CA . GLU A 1 253 ? 23.307 -25.192 3.113 1.00 75.25 253 GLU A CA 1
ATOM 1904 C C . GLU A 1 253 ? 23.678 -26.389 4.006 1.00 75.25 253 GLU A C 1
ATOM 1906 O O . GLU A 1 253 ? 24.295 -27.350 3.539 1.00 75.25 253 GLU A O 1
ATOM 1911 N N . GLU A 1 254 ? 23.200 -26.399 5.256 1.00 75.75 254 GLU A N 1
ATOM 1912 C CA . GLU A 1 254 ? 23.371 -27.540 6.163 1.00 75.75 254 GLU A CA 1
ATOM 1913 C C . GLU A 1 254 ? 22.688 -28.796 5.598 1.00 75.75 254 GLU A C 1
ATOM 1915 O O . GLU A 1 254 ? 23.306 -29.860 5.514 1.00 75.75 254 GLU A O 1
ATOM 1920 N N . ILE A 1 255 ? 21.438 -28.680 5.137 1.00 78.31 255 ILE A N 1
ATOM 1921 C CA . ILE A 1 255 ? 20.695 -29.805 4.550 1.00 78.31 255 ILE A CA 1
ATOM 1922 C C . ILE A 1 255 ? 21.386 -30.327 3.283 1.00 78.31 255 ILE A C 1
ATOM 1924 O O . ILE A 1 255 ? 21.535 -31.540 3.136 1.00 78.31 255 ILE A O 1
ATOM 1928 N N . ALA A 1 256 ? 21.848 -29.445 2.393 1.00 73.50 256 ALA A N 1
ATOM 1929 C CA . ALA A 1 256 ? 22.561 -29.829 1.177 1.00 73.50 256 ALA A CA 1
ATOM 1930 C C . ALA A 1 256 ? 23.869 -30.563 1.505 1.00 73.50 256 ALA A C 1
ATOM 1932 O O . ALA A 1 256 ? 24.131 -31.617 0.925 1.00 73.50 256 ALA A O 1
ATOM 1933 N N . SER A 1 257 ? 24.642 -30.079 2.486 1.00 71.19 257 SER A N 1
ATOM 1934 C CA . SER A 1 257 ? 25.872 -30.748 2.937 1.00 71.19 257 SER A CA 1
ATOM 1935 C C . SER A 1 257 ? 25.604 -32.153 3.497 1.00 71.19 257 SER A C 1
ATOM 1937 O O . SER A 1 257 ? 26.350 -33.092 3.218 1.00 71.19 257 SER A O 1
ATOM 1939 N N . ARG A 1 258 ? 24.488 -32.334 4.219 1.00 72.81 258 ARG A N 1
ATOM 1940 C CA . ARG A 1 258 ? 24.075 -33.629 4.784 1.00 72.81 258 ARG A CA 1
ATOM 1941 C C . ARG A 1 258 ? 23.547 -34.574 3.705 1.00 72.81 258 ARG A C 1
ATOM 1943 O O . ARG A 1 258 ? 23.864 -35.760 3.739 1.00 72.81 258 ARG A O 1
ATOM 1950 N N . LEU A 1 259 ? 22.797 -34.067 2.727 1.00 68.19 259 LEU A N 1
ATOM 1951 C CA . LEU A 1 259 ? 22.298 -34.852 1.593 1.00 68.19 259 LEU A CA 1
ATOM 1952 C C . LEU A 1 259 ? 23.421 -35.290 0.645 1.00 68.19 259 LEU A C 1
ATOM 1954 O O . LEU A 1 259 ? 23.373 -36.414 0.154 1.00 68.19 259 LEU A O 1
ATOM 1958 N N . HIS A 1 260 ? 24.463 -34.474 0.454 1.00 58.53 260 HIS A N 1
ATOM 1959 C CA . HIS A 1 260 ? 25.608 -34.828 -0.395 1.00 58.53 260 HIS A CA 1
ATOM 1960 C C . HIS A 1 260 ? 26.398 -36.046 0.126 1.00 58.53 260 HIS A C 1
ATOM 1962 O O . HIS A 1 260 ? 27.086 -36.707 -0.642 1.00 58.53 260 HIS A O 1
ATOM 1968 N N . THR A 1 261 ? 26.260 -36.402 1.410 1.00 55.19 261 THR A N 1
ATOM 1969 C CA . THR A 1 261 ? 26.865 -37.625 1.978 1.00 55.19 261 THR A CA 1
ATOM 1970 C C . THR A 1 261 ? 26.053 -38.904 1.735 1.00 55.19 261 THR A C 1
ATOM 1972 O O . THR A 1 261 ? 26.544 -39.997 2.010 1.00 55.19 261 THR A O 1
ATOM 1975 N N . ARG A 1 262 ? 24.834 -38.807 1.184 1.00 53.25 262 ARG A N 1
ATOM 1976 C CA . ARG A 1 262 ? 24.011 -39.953 0.755 1.00 53.25 262 ARG A CA 1
ATOM 1977 C C . ARG A 1 262 ? 24.018 -40.064 -0.771 1.00 53.25 262 ARG A C 1
ATOM 1979 O O . ARG A 1 262 ? 23.012 -39.831 -1.435 1.00 53.25 262 ARG A O 1
ATOM 1986 N N . ILE A 1 263 ? 25.172 -40.429 -1.322 1.00 48.72 263 ILE A N 1
ATOM 1987 C CA . ILE A 1 263 ? 25.378 -40.722 -2.750 1.00 48.72 263 ILE A CA 1
ATOM 1988 C C . ILE A 1 263 ? 24.808 -42.117 -3.075 1.00 48.72 263 ILE A C 1
ATOM 1990 O O . ILE A 1 263 ? 25.539 -43.021 -3.445 1.00 48.72 263 ILE A O 1
ATOM 1994 N N . ASP A 1 264 ? 23.503 -42.296 -2.873 1.00 54.31 264 ASP A N 1
ATOM 1995 C CA . ASP A 1 264 ? 22.738 -43.486 -3.298 1.00 54.31 264 ASP A CA 1
ATOM 1996 C C . ASP A 1 264 ? 21.355 -43.095 -3.860 1.00 54.31 264 ASP A C 1
ATOM 1998 O O . ASP A 1 264 ? 20.449 -43.916 -3.988 1.00 54.31 264 ASP A O 1
ATOM 2002 N N . VAL A 1 265 ? 21.161 -41.817 -4.203 1.00 51.06 265 VAL A N 1
ATOM 2003 C CA . VAL A 1 265 ? 19.954 -41.358 -4.897 1.00 51.06 265 VAL A CA 1
ATOM 2004 C C . VAL A 1 265 ? 20.316 -41.152 -6.362 1.00 51.06 265 VAL A C 1
ATOM 2006 O O . VAL A 1 265 ? 20.893 -40.130 -6.726 1.00 51.06 265 VAL A O 1
ATOM 2009 N N . ASN A 1 266 ? 20.007 -42.151 -7.192 1.00 47.34 266 ASN A N 1
ATOM 2010 C CA . ASN A 1 266 ? 19.914 -41.964 -8.639 1.00 47.34 266 ASN A CA 1
ATOM 2011 C C . ASN A 1 266 ? 18.743 -41.010 -8.903 1.00 47.34 266 ASN A C 1
ATOM 2013 O O . ASN A 1 266 ? 17.591 -41.383 -8.671 1.00 47.34 266 ASN A O 1
ATOM 2017 N N . TRP A 1 267 ? 19.064 -39.786 -9.317 1.00 53.81 267 TRP A N 1
ATOM 2018 C CA . TRP A 1 267 ? 18.103 -38.790 -9.791 1.00 53.81 267 TRP A CA 1
ATOM 2019 C C . TRP A 1 267 ? 17.704 -39.061 -11.239 1.00 53.81 267 TRP A C 1
ATOM 2021 O O . TRP A 1 267 ? 18.587 -39.487 -12.019 1.00 53.81 267 TRP A O 1
#

Secondary structure (DSSP, 8-state):
-HHHHHHHHHHHHHHHHHHHHHHHHHHHHHHHHHHHHHHHHHHHHHHHHHHHHHHHHHHHS-----SS----------GGGGTS--HHHHHHHTHHHHHHHHHHHHHHHHSSTT--HHHHHHHTTHHHHHHHHHHHHHHHHHHHHHHHHHHHHHHHHHHHSS-HHHHHHHHHHHHHHHS----TT---EEEEEEEEETTS-HHHHHHHHHHHHSS--EEEEES-SS-EEEEEEES--HHHHHHHHHHT-HHHHHHHHHHTT-TT---

pLDDT: mean 83.38, std 12.67, range [47.34, 97.88]